Protein AF-0000000078473194 (afdb_homodimer)

Foldseek 3Di:
DADFFDFQDQDWWAAQAQVHTDGVLVVQLAFKEKEWEAFDQPDCCVQVAAVLLLLPDPLVVVRPAYEYEKLPHRNRQNVSCCVSCVPCPSNYTYIHNVVCPSQVVNPQWDAPCVPPNGIIGFTWMFMDHNRTTHDTFTDPDRPDDDCRHCVNVRD/DADFFDFQDQDWWAAQAQVHTDGVLVVQLAFKEKEWEAFDQPDCCVQVAAVLLLLPDPLVVVRPAYEYEKLPHRNRQNVSCCVSCVPCPSNYTYIHNVVCPSQVVNPQWDAPCVPPNGIIGFTWMFMDHNRTTHDTFTDPDRPDDDCRHCVNVRD

Radius of gyration: 20.3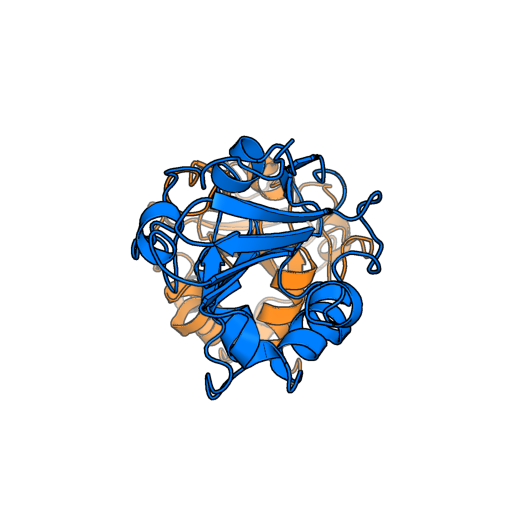6 Å; Cα contacts (8 Å, |Δi|>4): 755; chains: 2; bounding box: 31×61×47 Å

Structure (mmCIF, N/CA/C/O backbone):
data_AF-0000000078473194-model_v1
#
loop_
_entity.id
_entity.type
_entity.pdbx_description
1 polymer 'Putative tsa family protein'
#
loop_
_atom_site.group_PDB
_atom_site.id
_atom_site.type_symbol
_atom_site.label_atom_id
_atom_site.label_alt_id
_atom_site.label_comp_id
_atom_site.label_asym_id
_atom_site.label_entity_id
_atom_site.label_seq_id
_atom_site.pdbx_PDB_ins_code
_atom_site.Cartn_x
_atom_site.Cartn_y
_atom_site.Cartn_z
_atom_site.occupancy
_atom_site.B_iso_or_equiv
_atom_site.auth_seq_id
_atom_site.auth_comp_id
_atom_site.auth_asym_id
_atom_site.auth_atom_id
_atom_site.pdbx_PDB_model_num
ATOM 1 N N . MET A 1 1 ? 1.65 -11.438 -23.422 1 96.12 1 MET A N 1
ATOM 2 C CA . MET A 1 1 ? 1.027 -12 -22.234 1 96.12 1 MET A CA 1
ATOM 3 C C . MET A 1 1 ? 1.554 -13.406 -21.953 1 96.12 1 MET A C 1
ATOM 5 O O . MET A 1 1 ? 1.814 -14.164 -22.891 1 96.12 1 MET A O 1
ATOM 9 N N . VAL A 1 2 ? 1.815 -13.727 -20.75 1 98.5 2 VAL A N 1
ATOM 10 C CA . VAL A 1 2 ? 2.375 -15 -20.328 1 98.5 2 VAL A CA 1
ATOM 11 C C . VAL A 1 2 ? 1.583 -16.156 -20.953 1 98.5 2 VAL A C 1
ATOM 13 O O . VAL A 1 2 ? 0.358 -16.078 -21.062 1 98.5 2 VAL A O 1
ATOM 16 N N . GLN A 1 3 ? 2.301 -17.234 -21.266 1 98.44 3 GLN A N 1
ATOM 17 C CA . GLN A 1 3 ? 1.708 -18.438 -21.844 1 98.44 3 GLN A CA 1
ATOM 18 C C . GLN A 1 3 ? 2.338 -19.688 -21.266 1 98.44 3 GLN A C 1
ATOM 20 O O . GLN A 1 3 ? 3.441 -19.641 -20.719 1 98.44 3 GLN A O 1
ATOM 25 N N . VAL A 1 4 ? 1.571 -20.781 -21.438 1 98.69 4 VAL A N 1
ATOM 26 C CA . VAL A 1 4 ? 2.107 -22.078 -21.031 1 98.69 4 VAL A CA 1
ATOM 27 C C . VAL A 1 4 ? 3.432 -22.328 -21.75 1 98.69 4 VAL A C 1
ATOM 29 O O . VAL A 1 4 ? 3.561 -22.062 -22.938 1 98.69 4 VAL A O 1
ATOM 32 N N . GLY A 1 5 ? 4.383 -22.781 -21.031 1 98.69 5 GLY A N 1
ATOM 33 C CA . GLY A 1 5 ? 5.695 -23.062 -21.578 1 98.69 5 GLY A CA 1
ATOM 34 C C . GLY A 1 5 ? 6.699 -21.953 -21.344 1 98.69 5 GLY A C 1
ATOM 35 O O . GLY A 1 5 ? 7.91 -22.172 -21.453 1 98.69 5 GLY A O 1
ATOM 36 N N . ASP A 1 6 ? 6.242 -20.781 -21.078 1 98.62 6 ASP A N 1
ATOM 37 C CA . ASP A 1 6 ? 7.125 -19.641 -20.812 1 98.62 6 ASP A CA 1
ATOM 38 C C . ASP A 1 6 ? 7.977 -19.875 -19.562 1 98.62 6 ASP A C 1
ATOM 40 O O . ASP A 1 6 ? 7.539 -20.547 -18.625 1 98.62 6 ASP A O 1
ATOM 44 N N . ALA A 1 7 ? 9.156 -19.312 -19.547 1 98.19 7 ALA A N 1
ATOM 45 C CA . ALA A 1 7 ? 9.969 -19.266 -18.344 1 98.19 7 ALA A CA 1
ATOM 46 C C . ALA A 1 7 ? 9.461 -18.203 -17.375 1 98.19 7 ALA A C 1
ATOM 48 O O . ALA A 1 7 ? 8.75 -17.281 -17.781 1 98.19 7 ALA A O 1
ATOM 49 N N . ILE A 1 8 ? 9.766 -18.375 -16.141 1 98.25 8 ILE A N 1
ATOM 50 C CA . ILE A 1 8 ? 9.484 -17.344 -15.148 1 98.25 8 ILE A CA 1
ATOM 51 C C . ILE A 1 8 ? 10.469 -16.188 -15.32 1 98.25 8 ILE A C 1
ATOM 53 O O . ILE A 1 8 ? 11.68 -16.406 -15.406 1 98.25 8 ILE A O 1
ATOM 57 N N . PRO A 1 9 ? 9.984 -14.977 -15.406 1 97.88 9 PRO A N 1
ATOM 58 C CA . PRO A 1 9 ? 10.898 -13.844 -15.578 1 97.88 9 PRO A CA 1
ATOM 59 C C . PRO A 1 9 ? 11.938 -13.75 -14.461 1 97.88 9 PRO A C 1
ATOM 61 O O . PRO A 1 9 ? 11.617 -13.961 -13.289 1 97.88 9 PRO A O 1
ATOM 64 N N . SER A 1 10 ? 13.148 -13.508 -14.812 1 97.94 10 SER A N 1
ATOM 65 C CA . SER A 1 10 ? 14.219 -13.273 -13.844 1 97.94 10 SER A CA 1
ATOM 66 C C . SER A 1 10 ? 14.203 -11.836 -13.352 1 97.94 10 SER A C 1
ATOM 68 O O . SER A 1 10 ? 15.109 -11.062 -13.664 1 97.94 10 SER A O 1
ATOM 70 N N . ILE A 1 11 ? 13.258 -11.445 -12.633 1 98 11 ILE A N 1
ATOM 71 C CA . ILE A 1 11 ? 13.062 -10.109 -12.062 1 98 11 ILE A CA 1
ATOM 72 C C . ILE A 1 11 ? 12.969 -10.211 -10.547 1 98 11 ILE A C 1
ATOM 74 O O . ILE A 1 11 ? 12.312 -11.102 -10.016 1 98 11 ILE A O 1
ATOM 78 N N . VAL A 1 12 ? 13.617 -9.336 -9.906 1 97.31 12 VAL A N 1
ATOM 79 C CA . VAL A 1 12 ? 13.719 -9.359 -8.445 1 97.31 12 VAL A CA 1
ATOM 80 C C . VAL A 1 12 ? 12.438 -8.797 -7.832 1 97.31 12 VAL A C 1
ATOM 82 O O . VAL A 1 12 ? 11.961 -7.742 -8.242 1 97.31 12 VAL A O 1
ATOM 85 N N . LEU A 1 13 ? 11.852 -9.516 -6.875 1 98.69 13 LEU A N 1
ATOM 86 C CA . LEU A 1 13 ? 10.766 -9.078 -6.008 1 98.69 13 LEU A CA 1
ATOM 87 C C . LEU A 1 13 ? 11.25 -8.898 -4.574 1 98.69 13 LEU A C 1
ATOM 89 O O . LEU A 1 13 ? 12.391 -9.234 -4.254 1 98.69 13 LEU A O 1
ATOM 93 N N . SER A 1 14 ? 10.438 -8.32 -3.738 1 98.81 14 SER A N 1
ATOM 94 C CA . SER A 1 14 ? 10.828 -8.102 -2.35 1 98.81 14 SER A CA 1
ATOM 95 C C . SER A 1 14 ? 9.844 -8.758 -1.389 1 98.81 14 SER A C 1
ATOM 97 O O . SER A 1 14 ? 8.641 -8.789 -1.655 1 98.81 14 SER A O 1
ATOM 99 N N . GLU A 1 15 ? 10.344 -9.242 -0.257 1 98.81 15 GLU A N 1
ATOM 100 C CA . GLU A 1 15 ? 9.531 -9.867 0.777 1 98.81 15 GLU A CA 1
ATOM 101 C C . GLU A 1 15 ? 9.805 -9.258 2.148 1 98.81 15 GLU A C 1
ATOM 103 O O . GLU A 1 15 ? 10.961 -9.133 2.555 1 98.81 15 GLU A O 1
ATOM 108 N N . GLY A 1 16 ? 8.719 -8.891 2.857 1 98.38 16 GLY A N 1
ATOM 109 C CA . GLY A 1 16 ? 8.859 -8.328 4.191 1 98.38 16 GLY A CA 1
ATOM 110 C C . GLY A 1 16 ? 9.289 -6.871 4.188 1 98.38 16 GLY A C 1
ATOM 111 O O . GLY A 1 16 ? 8.578 -6.008 4.703 1 98.38 16 GLY A O 1
ATOM 112 N N . LYS A 1 17 ? 10.5 -6.645 3.609 1 97.5 17 LYS A N 1
ATOM 113 C CA . LYS A 1 17 ? 11.078 -5.312 3.447 1 97.5 17 LYS A CA 1
ATOM 114 C C . LYS A 1 17 ? 11.719 -5.156 2.072 1 97.5 17 LYS A C 1
ATOM 116 O O . LYS A 1 17 ? 12.039 -6.148 1.414 1 97.5 17 LYS A O 1
ATOM 121 N N . PRO A 1 18 ? 11.953 -3.912 1.661 1 96.88 18 PRO A N 1
ATOM 122 C CA . PRO A 1 18 ? 12.375 -3.654 0.282 1 96.88 18 PRO A CA 1
ATOM 123 C C . PRO A 1 18 ? 13.711 -4.301 -0.056 1 96.88 18 PRO A C 1
ATOM 125 O O . PRO A 1 18 ? 13.953 -4.66 -1.211 1 96.88 18 PRO A O 1
ATOM 128 N N . ASP A 1 19 ? 14.547 -4.453 0.912 1 96 19 ASP A N 1
ATOM 129 C CA . ASP A 1 19 ? 15.898 -4.898 0.589 1 96 19 ASP A CA 1
ATOM 130 C C . ASP A 1 19 ? 16.016 -6.422 0.68 1 96 19 ASP A C 1
ATOM 132 O O . ASP A 1 19 ? 17.062 -6.988 0.4 1 96 19 ASP A O 1
ATOM 136 N N . ASN A 1 20 ? 14.977 -7.141 1.061 1 98.31 20 ASN A N 1
ATOM 137 C CA . ASN A 1 20 ? 14.961 -8.602 1.03 1 98.31 20 ASN A CA 1
ATOM 138 C C . ASN A 1 20 ? 14.484 -9.125 -0.32 1 98.31 20 ASN A C 1
ATOM 140 O O . ASN A 1 20 ? 13.281 -9.289 -0.54 1 98.31 20 ASN A O 1
ATOM 144 N N . GLN A 1 21 ? 15.43 -9.484 -1.151 1 97.94 21 GLN A N 1
ATOM 145 C CA . GLN A 1 21 ? 15.172 -9.789 -2.555 1 97.94 21 GLN A CA 1
ATOM 146 C C . GLN A 1 21 ? 14.773 -11.25 -2.73 1 97.94 21 GLN A C 1
ATOM 148 O O . GLN A 1 21 ? 15.32 -12.141 -2.07 1 97.94 21 GLN A O 1
ATOM 153 N N . VAL A 1 22 ? 13.805 -11.531 -3.584 1 98.69 22 VAL A N 1
ATOM 154 C CA . VAL A 1 22 ? 13.352 -12.875 -3.93 1 98.69 22 VAL A CA 1
ATOM 155 C C . VAL A 1 22 ? 13.344 -13.039 -5.445 1 98.69 22 VAL A C 1
ATOM 157 O O . VAL A 1 22 ? 12.82 -12.195 -6.172 1 98.69 22 VAL A O 1
ATOM 160 N N . HIS A 1 23 ? 13.969 -14.078 -5.898 1 98.19 23 HIS A N 1
ATOM 161 C CA . HIS A 1 23 ? 13.953 -14.477 -7.301 1 98.19 23 HIS A CA 1
ATOM 162 C C . HIS A 1 23 ? 13.039 -15.68 -7.516 1 98.19 23 HIS A C 1
ATOM 164 O O . HIS A 1 23 ? 13.406 -16.812 -7.199 1 98.19 23 HIS A O 1
ATOM 170 N N . LEU A 1 24 ? 11.883 -15.445 -8.164 1 98.5 24 LEU A N 1
ATOM 171 C CA . LEU A 1 24 ? 10.914 -16.516 -8.328 1 98.5 24 LEU A CA 1
ATOM 172 C C . LEU A 1 24 ? 11.43 -17.578 -9.297 1 98.5 24 LEU A C 1
ATOM 174 O O . LEU A 1 24 ? 11.141 -18.766 -9.141 1 98.5 24 LEU A O 1
ATOM 178 N N . ASP A 1 25 ? 12.195 -17.078 -10.344 1 98.38 25 ASP A N 1
ATOM 179 C CA . ASP A 1 25 ? 12.742 -18.031 -11.305 1 98.38 25 ASP A CA 1
ATOM 180 C C . ASP A 1 25 ? 13.664 -19.047 -10.609 1 98.38 25 ASP A C 1
ATOM 182 O O . ASP A 1 25 ? 13.719 -20.219 -10.992 1 98.38 25 ASP A O 1
ATOM 186 N N . LYS A 1 26 ? 14.352 -18.609 -9.539 1 98.5 26 LYS A N 1
ATOM 187 C CA . LYS A 1 26 ? 15.195 -19.5 -8.758 1 98.5 26 LYS A CA 1
ATOM 188 C C . LYS A 1 26 ? 14.359 -20.328 -7.773 1 98.5 26 LYS A C 1
ATOM 190 O O . LYS A 1 26 ? 14.547 -21.531 -7.652 1 98.5 26 LYS A O 1
ATOM 195 N N . GLU A 1 27 ? 13.398 -19.688 -7.031 1 98.5 27 GLU A N 1
ATOM 196 C CA . GLU A 1 27 ? 12.539 -20.359 -6.062 1 98.5 27 GLU A CA 1
ATOM 197 C C . GLU A 1 27 ? 11.773 -21.516 -6.711 1 98.5 27 GLU A C 1
ATOM 199 O O . GLU A 1 27 ? 11.477 -22.516 -6.055 1 98.5 27 GLU A O 1
ATOM 204 N N . LEU A 1 28 ? 11.43 -21.359 -8.031 1 98.69 28 LEU A N 1
ATOM 205 C CA . LEU A 1 28 ? 10.516 -22.297 -8.68 1 98.69 28 LEU A CA 1
ATOM 206 C C . LEU A 1 28 ? 11.219 -23.062 -9.789 1 98.69 28 LEU A C 1
ATOM 208 O O . LEU A 1 28 ? 10.57 -23.625 -10.68 1 98.69 28 LEU A O 1
ATOM 212 N N . ALA A 1 29 ? 12.555 -23.031 -9.75 1 98.44 29 ALA A N 1
ATOM 213 C CA . ALA A 1 29 ? 13.352 -23.703 -10.773 1 98.44 29 ALA A CA 1
ATOM 214 C C . ALA A 1 29 ? 13.047 -25.188 -10.812 1 98.44 29 ALA A C 1
ATOM 216 O O . ALA A 1 29 ? 13.164 -25.828 -11.859 1 98.44 29 ALA A O 1
ATOM 217 N N . GLU A 1 30 ? 12.719 -25.75 -9.695 1 98.31 30 GLU A N 1
ATOM 218 C CA . GLU A 1 30 ? 12.359 -27.172 -9.57 1 98.31 30 GLU A CA 1
ATOM 219 C C . GLU A 1 30 ? 11.047 -27.344 -8.828 1 98.31 30 GLU A C 1
ATOM 221 O O . GLU A 1 30 ? 10.703 -26.531 -7.961 1 98.31 30 GLU A O 1
ATOM 226 N N . GLY A 1 31 ? 10.297 -28.422 -9.195 1 98.38 31 GLY A N 1
ATOM 227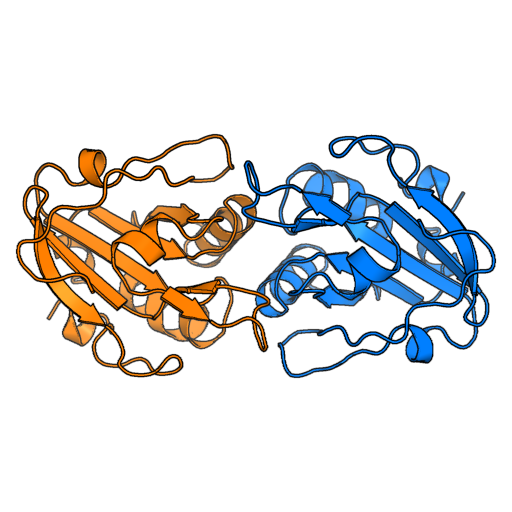 C CA . GLY A 1 31 ? 9.07 -28.734 -8.484 1 98.38 31 GLY A CA 1
ATOM 228 C C . GLY A 1 31 ? 7.875 -27.938 -8.977 1 98.38 31 GLY A C 1
ATOM 229 O O . GLY A 1 31 ? 7.918 -27.344 -10.062 1 98.38 31 GLY A O 1
ATOM 230 N N . LYS A 1 32 ? 6.766 -28.016 -8.242 1 98.62 32 LYS A N 1
ATOM 231 C CA . LYS A 1 32 ? 5.527 -27.312 -8.562 1 98.62 32 LYS A CA 1
ATOM 232 C C . LYS A 1 32 ? 5.473 -25.953 -7.855 1 98.62 32 LYS A C 1
ATOM 234 O O . LYS A 1 32 ? 6.035 -25.797 -6.77 1 98.62 32 LYS A O 1
ATOM 239 N N . GLY A 1 33 ? 4.816 -25.047 -8.547 1 98.75 33 GLY A N 1
ATOM 240 C CA . GLY A 1 33 ? 4.605 -23.734 -7.957 1 98.75 33 GLY A CA 1
ATOM 241 C C . GLY A 1 33 ? 3.328 -23.062 -8.438 1 98.75 33 GLY A C 1
ATOM 242 O O . GLY A 1 33 ? 2.752 -23.469 -9.445 1 98.75 33 GLY A O 1
ATOM 243 N N . LEU A 1 34 ? 2.908 -22.078 -7.711 1 98.94 34 LEU A N 1
ATOM 244 C CA . LEU A 1 34 ? 1.734 -21.266 -8.016 1 98.94 34 LEU A CA 1
ATOM 245 C C . LEU A 1 34 ? 1.993 -19.797 -7.703 1 98.94 34 LEU A C 1
ATOM 247 O O . LEU A 1 34 ? 2.4 -19.453 -6.59 1 98.94 34 LEU A O 1
ATOM 251 N N . VAL A 1 35 ? 1.858 -18.984 -8.68 1 98.94 35 VAL A N 1
ATOM 252 C CA . VAL A 1 35 ? 1.961 -17.531 -8.523 1 98.94 35 VAL A CA 1
ATOM 253 C C . VAL A 1 35 ? 0.583 -16.891 -8.695 1 98.94 35 VAL A C 1
ATOM 255 O O . VAL A 1 35 ? -0.045 -17.031 -9.75 1 98.94 35 VAL A O 1
ATOM 258 N N . ILE A 1 36 ? 0.154 -16.266 -7.727 1 98.94 36 ILE A N 1
ATOM 259 C CA . ILE A 1 36 ? -1.144 -15.594 -7.727 1 98.94 36 ILE A CA 1
ATOM 260 C C . ILE A 1 36 ? -0.948 -14.086 -7.766 1 98.94 36 ILE A C 1
ATOM 262 O O . ILE A 1 36 ? -0.379 -13.5 -6.84 1 98.94 36 ILE A O 1
ATOM 266 N N . GLY A 1 37 ? -1.388 -13.484 -8.82 1 98.81 37 GLY A N 1
ATOM 267 C CA . GLY A 1 37 ? -1.359 -12.039 -8.93 1 98.81 37 GLY A CA 1
ATOM 268 C C . GLY A 1 37 ? -2.666 -11.383 -8.523 1 98.81 37 GLY A C 1
ATOM 269 O O . GLY A 1 37 ? -3.744 -11.898 -8.82 1 98.81 37 GLY A O 1
ATOM 270 N N . VAL A 1 38 ? -2.59 -10.281 -7.887 1 98.88 38 VAL A N 1
ATOM 271 C CA . VAL A 1 38 ? -3.781 -9.562 -7.453 1 98.88 38 VAL A CA 1
ATOM 272 C C . VAL A 1 38 ? -3.625 -8.07 -7.762 1 98.88 38 VAL A C 1
ATOM 274 O O . VAL A 1 38 ? -2.508 -7.555 -7.793 1 98.88 38 VAL A O 1
ATOM 277 N N . PRO A 1 39 ? -4.734 -7.336 -7.953 1 98.56 39 PRO A N 1
ATOM 278 C CA . PRO A 1 39 ? -4.648 -5.914 -8.297 1 98.56 39 PRO A CA 1
ATOM 279 C C . PRO A 1 39 ? -4.172 -5.055 -7.125 1 98.56 39 PRO A C 1
ATOM 281 O O . PRO A 1 39 ? -3.434 -4.086 -7.328 1 98.56 39 PRO A O 1
ATOM 284 N N . ALA A 1 40 ? -4.648 -5.453 -5.918 1 98.56 40 ALA A N 1
ATOM 285 C CA . ALA A 1 40 ? -4.359 -4.555 -4.809 1 98.56 40 ALA A CA 1
ATOM 286 C C . ALA A 1 40 ? -4.426 -5.289 -3.473 1 98.56 40 ALA A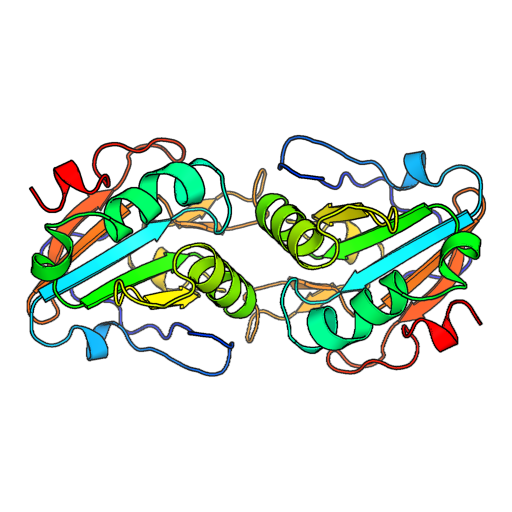 C 1
ATOM 288 O O . ALA A 1 40 ? -5.453 -5.879 -3.131 1 98.56 40 ALA A O 1
ATOM 289 N N . ALA A 1 41 ? -3.307 -5.223 -2.688 1 98.81 41 ALA A N 1
ATOM 290 C CA . ALA A 1 41 ? -3.352 -5.668 -1.298 1 98.81 41 ALA A CA 1
ATOM 291 C C . ALA A 1 41 ? -4.445 -4.938 -0.522 1 98.81 41 ALA A C 1
ATOM 293 O O . ALA A 1 41 ? -4.664 -3.74 -0.725 1 98.81 41 ALA A O 1
ATOM 294 N N . PHE A 1 42 ? -5.203 -5.711 0.398 1 98.81 42 PHE A N 1
ATOM 295 C CA . PHE A 1 42 ? -6.211 -5.215 1.328 1 98.81 42 PHE A CA 1
ATOM 296 C C . PHE A 1 42 ? -7.5 -4.859 0.593 1 98.81 42 PHE A C 1
ATOM 298 O O . PHE A 1 42 ? -8.5 -4.496 1.219 1 98.81 42 PHE A O 1
ATOM 305 N N . SER A 1 43 ? -7.539 -4.898 -0.807 1 98.19 43 SER A N 1
ATOM 306 C CA . SER A 1 43 ? -8.812 -4.691 -1.488 1 98.19 43 SER A CA 1
ATOM 307 C C . SER A 1 43 ? -9.82 -5.773 -1.118 1 98.19 43 SER A C 1
ATOM 309 O O . SER A 1 43 ? -9.438 -6.891 -0.765 1 98.19 43 SER A O 1
ATOM 311 N N . PRO A 1 44 ? -11.109 -5.477 -1.196 1 97.56 44 PRO A N 1
ATOM 312 C CA . PRO A 1 44 ? -12.141 -6.375 -0.668 1 97.56 44 PRO A CA 1
ATOM 313 C C . PRO A 1 44 ? -12.117 -7.75 -1.332 1 97.56 44 PRO A C 1
ATOM 315 O O . PRO A 1 44 ? -12.062 -8.773 -0.642 1 97.56 44 PRO A O 1
ATOM 318 N N . THR A 1 45 ? -12.141 -7.891 -2.686 1 97.56 45 THR A N 1
ATOM 319 C CA . THR A 1 45 ? -12.172 -9.18 -3.359 1 97.56 45 THR A CA 1
ATOM 320 C C . THR A 1 45 ? -10.914 -9.984 -3.055 1 97.56 45 THR A C 1
ATOM 322 O O . THR A 1 45 ? -10.984 -11.18 -2.779 1 97.56 45 THR A O 1
ATOM 325 N N . CYS A 1 46 ? -9.797 -9.383 -3.035 1 98.38 46 CYS A N 1
ATOM 326 C CA . CYS A 1 46 ? -8.531 -10.047 -2.762 1 98.38 46 CYS A CA 1
ATOM 327 C C . CYS A 1 46 ? -8.477 -10.555 -1.326 1 98.38 46 CYS A C 1
ATOM 329 O O . CYS A 1 46 ? -7.941 -11.633 -1.063 1 98.38 46 CYS A O 1
ATOM 331 N N . SER A 1 47 ? -9.055 -9.812 -0.39 1 98.69 47 SER A N 1
ATOM 332 C CA . SER A 1 47 ? -8.844 -10.047 1.035 1 98.69 47 SER A CA 1
ATOM 333 C C . SER A 1 47 ? -9.992 -10.836 1.644 1 98.69 47 SER A C 1
ATOM 335 O O . SER A 1 47 ? -9.82 -11.523 2.656 1 98.69 47 SER A O 1
ATOM 337 N N . ASP A 1 48 ? -11.188 -10.695 1.05 1 98.12 48 ASP A N 1
ATOM 338 C CA . ASP A 1 48 ? -12.352 -11.336 1.654 1 98.12 48 ASP A CA 1
ATOM 339 C C . ASP A 1 48 ? -12.602 -12.711 1.04 1 98.12 48 ASP A C 1
ATOM 341 O O . ASP A 1 48 ? -13.188 -13.586 1.681 1 98.12 48 ASP A O 1
ATOM 345 N N . THR A 1 49 ? -12.164 -12.906 -0.214 1 98.12 49 THR A N 1
ATOM 346 C CA . THR A 1 49 ? -12.555 -14.133 -0.903 1 98.12 49 THR A CA 1
ATOM 347 C C . THR A 1 49 ? -11.344 -14.789 -1.562 1 98.12 49 THR A C 1
ATOM 349 O O . THR A 1 49 ? -10.961 -15.906 -1.201 1 98.12 49 THR A O 1
ATOM 352 N N . HIS A 1 50 ? -10.617 -14.141 -2.482 1 98.75 50 HIS A N 1
ATOM 353 C CA . HIS A 1 50 ? -9.641 -14.75 -3.381 1 98.75 50 HIS A CA 1
ATOM 354 C C . HIS A 1 50 ? -8.523 -15.438 -2.602 1 98.75 50 HIS A C 1
ATOM 356 O O . HIS A 1 50 ? -8.438 -16.672 -2.59 1 98.75 50 HIS A O 1
ATOM 362 N N . ILE A 1 51 ? -7.773 -14.672 -1.77 1 98.88 51 ILE A N 1
ATOM 363 C CA . ILE A 1 51 ? -6.605 -15.227 -1.097 1 98.88 51 ILE A CA 1
ATOM 364 C C . ILE A 1 51 ? -7.047 -16.094 0.079 1 98.88 51 ILE A C 1
ATOM 366 O O . ILE A 1 51 ? -6.527 -17.188 0.275 1 98.88 51 ILE A O 1
ATOM 370 N N . PRO A 1 52 ? -8.07 -15.664 0.84 1 98.75 52 PRO A N 1
ATOM 371 C CA . PRO A 1 52 ? -8.531 -16.531 1.922 1 98.75 52 PRO A CA 1
ATOM 372 C C . PRO A 1 52 ? -8.992 -17.906 1.42 1 98.75 52 PRO A C 1
ATOM 374 O O . PRO A 1 52 ? -8.766 -18.922 2.086 1 98.75 52 PRO A O 1
ATOM 377 N N . ASP A 1 53 ? -9.672 -17.953 0.267 1 98.56 53 ASP A N 1
ATOM 378 C CA . ASP A 1 53 ? -10.078 -19.25 -0.281 1 98.56 53 ASP A CA 1
ATOM 379 C C . ASP A 1 53 ? -8.859 -20.125 -0.573 1 98.56 53 ASP A C 1
ATOM 381 O O . ASP A 1 53 ? -8.914 -21.344 -0.38 1 98.56 53 ASP A O 1
ATOM 385 N N . TYR A 1 54 ? -7.766 -19.531 -1.071 1 98.75 54 TYR A N 1
ATOM 386 C CA . TYR A 1 54 ? -6.535 -20.297 -1.255 1 98.75 54 TYR A CA 1
ATOM 387 C C . TYR A 1 54 ? -5.977 -20.75 0.084 1 98.75 54 TYR A C 1
ATOM 389 O O . TYR A 1 54 ? -5.605 -21.922 0.24 1 98.75 54 TYR A O 1
ATOM 397 N N . LEU A 1 55 ? -5.902 -19.891 1.052 1 98.31 55 LEU A N 1
ATOM 398 C CA . LEU A 1 55 ? -5.332 -20.188 2.363 1 98.31 55 LEU A CA 1
ATOM 399 C C . LEU A 1 55 ? -6.039 -21.359 3.018 1 98.31 55 LEU A C 1
ATOM 401 O O . LEU A 1 55 ? -5.406 -22.172 3.695 1 98.31 55 LEU A O 1
ATOM 405 N N . LYS A 1 56 ? -7.293 -21.484 2.75 1 96.69 56 LYS A N 1
ATOM 406 C CA . LYS A 1 56 ? -8.102 -22.484 3.453 1 96.69 56 LYS A CA 1
ATOM 407 C C . LYS A 1 56 ? -8.273 -23.75 2.619 1 96.69 56 LYS A C 1
ATOM 409 O O . LYS A 1 56 ? -8.844 -24.734 3.086 1 96.69 56 LYS A O 1
ATOM 414 N N . SER A 1 57 ? -7.805 -23.734 1.498 1 97.81 57 SER A N 1
ATOM 415 C CA . SER A 1 57 ? -8.055 -24.828 0.582 1 97.81 57 SER A CA 1
ATOM 416 C C . SER A 1 57 ? -7.293 -26.094 1.006 1 97.81 57 SER A C 1
ATOM 418 O O . SER A 1 57 ? -6.07 -26.047 1.178 1 97.81 57 SER A O 1
ATOM 420 N N . PRO A 1 58 ? -7.945 -27.219 1.085 1 97.12 58 PRO A N 1
ATOM 421 C CA . PRO A 1 58 ? -7.238 -28.484 1.364 1 97.12 58 PRO A CA 1
ATOM 422 C C . PRO A 1 58 ? -6.316 -28.906 0.224 1 97.12 58 PRO A C 1
ATOM 424 O O . PRO A 1 58 ? -5.469 -29.781 0.406 1 97.12 58 PRO A O 1
ATOM 427 N N . SER A 1 59 ? -6.484 -28.312 -0.926 1 97.56 59 SER A N 1
ATOM 428 C CA . SER A 1 59 ? -5.695 -28.672 -2.098 1 97.56 59 SER A CA 1
ATOM 429 C C . SER A 1 59 ? -4.426 -27.844 -2.189 1 97.56 59 SER A C 1
ATOM 431 O O . SER A 1 59 ? -3.564 -28.094 -3.035 1 97.56 59 SER A O 1
ATOM 433 N N . LEU A 1 60 ? -4.262 -26.844 -1.375 1 98.12 60 LEU A N 1
ATOM 434 C CA . LEU A 1 60 ? -3.15 -25.906 -1.47 1 98.12 60 LEU A CA 1
ATOM 435 C C . LEU A 1 60 ? -1.813 -26.641 -1.47 1 98.12 60 LEU A C 1
ATOM 437 O O . LEU A 1 60 ? -0.923 -26.312 -2.258 1 98.12 60 LEU A O 1
ATOM 441 N N . PRO A 1 61 ? -1.685 -27.719 -0.616 1 96.69 61 PRO A N 1
ATOM 442 C CA . PRO A 1 61 ? -0.386 -28.391 -0.595 1 96.69 61 PRO A CA 1
ATOM 443 C C . PRO A 1 61 ? -0.008 -28.984 -1.95 1 96.69 61 PRO A C 1
ATOM 445 O O . PRO A 1 61 ? 1.178 -29.094 -2.27 1 96.69 61 PRO A O 1
ATOM 448 N N . SER A 1 62 ? -0.949 -29.281 -2.734 1 97.06 62 SER A N 1
ATOM 449 C CA . SER A 1 62 ? -0.674 -29.891 -4.031 1 97.06 62 SER A CA 1
ATOM 450 C C . SER A 1 62 ? -0.069 -28.875 -5 1 97.06 62 SER A C 1
ATOM 452 O O . SER A 1 62 ? 0.469 -29.25 -6.043 1 97.06 62 SER A O 1
ATOM 454 N N . ALA A 1 63 ? -0.073 -27.594 -4.711 1 98.25 63 ALA A N 1
ATOM 455 C CA . ALA A 1 63 ? 0.398 -26.531 -5.586 1 98.25 63 ALA A CA 1
ATOM 456 C C . ALA A 1 63 ? 1.911 -26.359 -5.484 1 98.25 63 ALA A C 1
ATOM 458 O O . ALA A 1 63 ? 2.529 -25.703 -6.328 1 98.25 63 ALA A O 1
ATOM 459 N N . GLY A 1 64 ? 2.498 -26.984 -4.43 1 98.44 64 GLY A N 1
ATOM 460 C CA . GLY A 1 64 ? 3.9 -26.688 -4.172 1 98.44 64 GLY A CA 1
ATOM 461 C C . GLY A 1 64 ? 4.121 -25.359 -3.498 1 98.44 64 GLY A C 1
ATOM 462 O O . GLY A 1 64 ? 3.42 -25 -2.545 1 98.44 64 GLY A O 1
ATOM 463 N N . LYS A 1 65 ? 5.133 -24.641 -3.934 1 98.75 65 LYS A N 1
ATOM 464 C CA . LYS A 1 65 ? 5.383 -23.312 -3.373 1 98.75 65 LYS A CA 1
ATOM 465 C C . LYS A 1 65 ? 4.395 -22.281 -3.922 1 98.75 65 LYS A C 1
ATOM 467 O O . LYS A 1 65 ? 4.188 -22.203 -5.133 1 98.75 65 LYS A O 1
ATOM 472 N N . VAL A 1 66 ? 3.83 -21.547 -3.09 1 98.88 66 VAL A N 1
ATOM 473 C CA . VAL A 1 66 ? 2.789 -20.609 -3.506 1 98.88 66 VAL A CA 1
ATOM 474 C C . VAL A 1 66 ? 3.201 -19.188 -3.139 1 98.88 66 VAL A C 1
ATOM 476 O O . VAL A 1 66 ? 3.633 -18.922 -2.012 1 98.88 66 VAL A O 1
ATOM 479 N N . PHE A 1 67 ? 3.023 -18.266 -4.082 1 98.94 67 PHE A N 1
ATOM 480 C CA . PHE A 1 67 ? 3.379 -16.859 -3.922 1 98.94 67 PHE A CA 1
ATOM 481 C C . PHE A 1 67 ? 2.229 -15.961 -4.348 1 98.94 67 PHE A C 1
ATOM 483 O O . PHE A 1 67 ? 1.614 -16.188 -5.395 1 98.94 67 PHE A O 1
ATOM 490 N N . VAL A 1 68 ? 1.922 -15.016 -3.57 1 98.94 68 VAL A N 1
ATOM 491 C CA . VAL A 1 68 ? 1.027 -13.922 -3.934 1 98.94 68 VAL A CA 1
ATOM 492 C C . VAL A 1 68 ? 1.845 -12.688 -4.301 1 98.94 68 VAL A C 1
ATOM 494 O O . VAL A 1 68 ? 2.76 -12.297 -3.568 1 98.94 68 VAL A O 1
ATOM 497 N N . VAL A 1 69 ? 1.565 -12.094 -5.426 1 98.94 69 VAL A N 1
ATOM 498 C CA . VAL A 1 69 ? 2.33 -10.961 -5.934 1 98.94 69 VAL A CA 1
ATOM 499 C C . VAL A 1 69 ? 1.391 -9.781 -6.207 1 98.94 69 VAL A C 1
ATOM 501 O O . VAL A 1 69 ? 0.323 -9.961 -6.797 1 98.94 69 VAL A O 1
ATOM 504 N N . SER A 1 70 ? 1.713 -8.641 -5.781 1 98.94 70 SER A N 1
ATOM 505 C CA . SER A 1 70 ? 1.032 -7.391 -6.086 1 98.94 70 SER A CA 1
ATOM 506 C C . SER A 1 70 ? 2.031 -6.266 -6.336 1 98.94 70 SER A C 1
ATOM 508 O O . SER A 1 70 ? 3.184 -6.344 -5.902 1 98.94 70 SER A O 1
ATOM 510 N N . VAL A 1 71 ? 1.61 -5.23 -7 1 98.75 71 VAL A N 1
ATOM 511 C CA . VAL A 1 71 ? 2.455 -4.074 -7.285 1 98.75 71 VAL A CA 1
ATOM 512 C C . VAL A 1 71 ? 2.553 -3.188 -6.047 1 98.75 71 VAL A C 1
ATOM 514 O O . VAL A 1 71 ? 3.258 -2.176 -6.055 1 98.75 71 VAL A O 1
ATOM 517 N N . ASN A 1 72 ? 2.006 -3.455 -4.953 1 98.81 72 ASN A N 1
ATOM 518 C CA . ASN A 1 72 ? 2.205 -2.777 -3.678 1 98.81 72 ASN A CA 1
ATOM 519 C C . ASN A 1 72 ? 3.633 -2.953 -3.168 1 98.81 72 ASN A C 1
ATOM 521 O O . ASN A 1 72 ? 4.344 -3.861 -3.6 1 98.81 72 ASN A O 1
ATOM 525 N N . ASP A 1 73 ? 4.09 -2.111 -2.291 1 98.69 73 ASP A N 1
ATOM 526 C CA . ASP A 1 73 ? 5.449 -2.189 -1.767 1 98.69 73 ASP A CA 1
ATOM 527 C C . ASP A 1 73 ? 5.57 -3.287 -0.711 1 98.69 73 ASP A C 1
ATOM 529 O O . ASP A 1 73 ? 4.566 -3.875 -0.303 1 98.69 73 ASP A O 1
ATOM 533 N N . ALA A 1 74 ? 6.809 -3.523 -0.296 1 98.81 74 ALA A N 1
ATOM 534 C CA . ALA A 1 74 ? 7.121 -4.703 0.507 1 98.81 74 ALA A CA 1
ATOM 535 C C . ALA A 1 74 ? 6.52 -4.59 1.905 1 98.81 74 ALA A C 1
ATOM 537 O O . ALA A 1 74 ? 6.121 -5.594 2.5 1 98.81 74 ALA A O 1
ATOM 538 N N . PHE A 1 75 ? 6.422 -3.346 2.508 1 98.81 75 PHE A N 1
ATOM 539 C CA . PHE A 1 75 ? 5.844 -3.166 3.832 1 98.81 75 PHE A CA 1
ATOM 540 C C . PHE A 1 75 ? 4.355 -3.502 3.824 1 98.81 75 PHE A C 1
ATOM 542 O O . PHE A 1 75 ? 3.861 -4.18 4.727 1 98.81 75 PHE A O 1
ATOM 549 N N . VAL A 1 76 ? 3.703 -3.043 2.764 1 98.94 76 VAL A N 1
ATOM 550 C CA . VAL A 1 76 ? 2.273 -3.293 2.611 1 98.94 76 VAL A CA 1
ATOM 551 C C . VAL A 1 76 ? 2.025 -4.789 2.43 1 98.94 76 VAL A C 1
ATOM 553 O O . VAL A 1 76 ? 1.167 -5.367 3.1 1 98.94 76 VAL A O 1
ATOM 556 N N . MET A 1 77 ? 2.746 -5.426 1.551 1 98.94 77 MET A N 1
ATOM 557 C CA . MET A 1 77 ? 2.557 -6.855 1.312 1 98.94 77 MET A CA 1
ATOM 558 C C . MET A 1 77 ? 2.814 -7.656 2.584 1 98.94 77 MET A C 1
ATOM 560 O O . MET A 1 77 ? 2.111 -8.625 2.863 1 98.94 77 MET A O 1
ATOM 564 N N . ASN A 1 78 ? 3.875 -7.27 3.283 1 98.81 78 ASN A N 1
ATOM 565 C CA . ASN A 1 78 ? 4.172 -7.93 4.551 1 98.81 78 ASN A CA 1
ATOM 566 C C . ASN A 1 78 ? 3.01 -7.801 5.531 1 98.81 78 ASN A C 1
ATOM 568 O O . ASN A 1 78 ? 2.582 -8.797 6.125 1 98.81 78 ASN A O 1
ATOM 572 N N . ALA A 1 79 ? 2.516 -6.609 5.699 1 98.88 79 ALA A N 1
ATOM 573 C CA . ALA A 1 79 ? 1.4 -6.352 6.605 1 98.88 79 ALA A CA 1
ATOM 574 C C . ALA A 1 79 ? 0.155 -7.125 6.176 1 98.88 79 ALA A C 1
ATOM 576 O O . ALA A 1 79 ? -0.561 -7.676 7.016 1 98.88 79 ALA A O 1
ATOM 577 N N . TRP A 1 80 ? -0.132 -7.152 4.871 1 98.94 80 TRP A N 1
ATOM 578 C CA . TRP A 1 80 ? -1.306 -7.844 4.352 1 98.9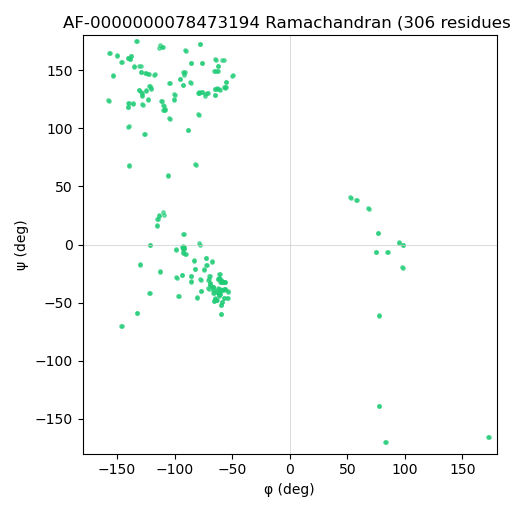4 80 TRP A CA 1
ATOM 579 C C . TRP A 1 80 ? -1.207 -9.344 4.598 1 98.94 80 TRP A C 1
ATOM 581 O O . TRP A 1 80 ? -2.156 -9.969 5.082 1 98.94 80 TRP A O 1
ATOM 591 N N . GLY A 1 81 ? -0.052 -9.945 4.27 1 98.88 81 GLY A N 1
ATOM 592 C CA . GLY A 1 81 ? 0.169 -11.352 4.562 1 98.88 81 GLY A CA 1
ATOM 593 C C . GLY A 1 81 ? -0.054 -11.703 6.02 1 98.88 81 GLY A C 1
ATOM 594 O O . GLY A 1 81 ? -0.715 -12.695 6.332 1 98.88 81 GLY A O 1
ATOM 595 N N . LYS A 1 82 ? 0.511 -10.852 6.898 1 98.5 82 LYS A N 1
ATOM 596 C CA . LYS A 1 82 ? 0.35 -11.078 8.336 1 98.5 82 LYS A CA 1
ATOM 597 C C . LYS A 1 82 ? -1.118 -10.992 8.742 1 98.5 82 LYS A C 1
ATOM 599 O O . LYS A 1 82 ? -1.568 -11.734 9.617 1 98.5 82 LYS A O 1
ATOM 604 N N . SER A 1 83 ? -1.828 -10.094 8.141 1 98.5 83 SER A N 1
ATOM 605 C CA . SER A 1 83 ? -3.236 -9.93 8.484 1 98.5 83 SER A CA 1
ATOM 606 C C . SER A 1 83 ? -4.055 -11.148 8.07 1 98.5 83 SER A C 1
ATOM 608 O O . SER A 1 83 ? -5.02 -11.516 8.742 1 98.5 83 SER A O 1
ATOM 610 N N . LEU A 1 84 ? -3.785 -11.789 6.98 1 98.62 84 LEU A N 1
ATOM 611 C CA . LEU A 1 84 ? -4.555 -12.891 6.418 1 98.62 84 LEU A CA 1
ATOM 612 C C . LEU A 1 84 ? -4.117 -14.227 7.023 1 98.62 84 LEU A C 1
ATOM 614 O O . LEU A 1 84 ? -4.914 -15.156 7.121 1 98.62 84 LEU A O 1
ATOM 618 N N . ASP A 1 85 ? -2.895 -14.273 7.344 1 98.12 85 ASP A N 1
ATOM 619 C CA . ASP A 1 85 ? -2.285 -15.508 7.836 1 98.12 85 ASP A CA 1
ATOM 620 C C . ASP A 1 85 ? -1.321 -15.227 8.984 1 98.12 85 ASP A C 1
ATOM 622 O O . ASP A 1 85 ? -0.114 -15.438 8.859 1 98.12 85 ASP A O 1
ATOM 626 N N . PRO A 1 86 ? -1.811 -14.805 10.109 1 96.88 86 PRO A N 1
ATOM 627 C CA . PRO A 1 86 ? -0.98 -14.32 11.219 1 96.88 86 PRO A CA 1
ATOM 628 C C . PRO A 1 86 ? -0.027 -15.391 11.75 1 96.88 86 PRO A C 1
ATOM 630 O O . PRO A 1 86 ? 1.076 -15.07 12.203 1 96.88 86 PRO A O 1
ATOM 633 N N . GLU A 1 87 ? -0.405 -16.609 11.641 1 96.38 87 GLU A N 1
ATOM 634 C CA . GLU A 1 87 ? 0.44 -17.703 12.148 1 96.38 87 GLU A CA 1
ATOM 635 C C . GLU A 1 87 ? 1.352 -18.234 11.047 1 96.38 87 GLU A C 1
ATOM 637 O O . GLU A 1 87 ? 2.166 -19.125 11.297 1 96.38 87 GLU A O 1
ATOM 642 N N . LYS A 1 88 ? 1.141 -17.766 9.859 1 94.75 88 LYS A N 1
ATOM 643 C CA . LYS A 1 88 ? 1.905 -18.234 8.703 1 94.75 88 LYS A CA 1
ATOM 644 C C . LYS A 1 88 ? 1.763 -19.734 8.516 1 94.75 88 LYS A C 1
ATOM 646 O O . LYS A 1 88 ? 2.729 -20.422 8.156 1 94.75 88 LYS A O 1
ATOM 651 N N . SER A 1 89 ? 0.679 -20.266 8.719 1 95.44 89 SER A N 1
ATOM 652 C CA . SER A 1 89 ? 0.463 -21.703 8.711 1 95.44 89 SER A CA 1
ATOM 653 C C . SER A 1 89 ? 0.271 -22.234 7.285 1 95.44 89 SER A C 1
ATOM 655 O O . SER A 1 89 ? 0.5 -23.406 7.012 1 95.44 89 SER A O 1
ATOM 657 N N . SER A 1 90 ? -0.102 -21.406 6.352 1 96.19 90 SER A N 1
ATOM 658 C CA . SER A 1 90 ? -0.396 -21.828 4.988 1 96.19 90 SER A CA 1
ATOM 659 C C . SER A 1 90 ? 0.884 -22.078 4.199 1 96.19 90 SER A C 1
ATOM 661 O O . SER A 1 90 ? 0.886 -22.844 3.23 1 96.19 90 SER A O 1
ATOM 663 N N . GLY A 1 91 ? 1.927 -21.297 4.605 1 97.25 91 GLY A N 1
ATOM 664 C CA . GLY A 1 91 ? 3.168 -21.344 3.848 1 97.25 91 GLY A CA 1
ATOM 665 C C . GLY A 1 91 ? 3.172 -20.422 2.648 1 97.25 91 GLY A C 1
ATOM 666 O O . GLY A 1 91 ? 4.184 -20.297 1.955 1 97.25 91 GLY A O 1
ATOM 667 N N . ILE A 1 92 ? 2.027 -19.781 2.336 1 98.75 92 ILE A N 1
ATOM 668 C CA . ILE A 1 92 ? 1.966 -18.844 1.223 1 98.75 92 ILE A CA 1
ATOM 669 C C . ILE A 1 92 ? 2.855 -17.641 1.516 1 98.75 92 ILE A C 1
ATOM 671 O O . ILE A 1 92 ? 2.848 -17.109 2.629 1 98.75 92 ILE A O 1
ATOM 675 N N . ARG A 1 93 ? 3.652 -17.219 0.569 1 98.81 93 ARG A N 1
ATOM 676 C CA . ARG A 1 93 ? 4.539 -16.062 0.679 1 98.81 93 ARG A CA 1
ATOM 677 C C . ARG A 1 93 ? 3.988 -14.867 -0.093 1 98.81 93 ARG A C 1
ATOM 679 O O . ARG A 1 93 ? 3.459 -15.031 -1.196 1 98.81 93 ARG A O 1
ATOM 686 N N . PHE A 1 94 ? 4.094 -13.711 0.463 1 98.94 94 PHE A N 1
ATOM 687 C CA . PHE A 1 94 ? 3.559 -12.477 -0.101 1 98.94 94 PHE A CA 1
ATOM 688 C C . PHE A 1 94 ? 4.684 -11.578 -0.594 1 98.94 94 PHE A C 1
ATOM 690 O O . PHE A 1 94 ? 5.484 -11.078 0.203 1 98.94 94 PHE A O 1
ATOM 697 N N . LEU A 1 95 ? 4.738 -11.32 -1.896 1 98.94 95 LEU A N 1
ATOM 698 C CA . LEU A 1 95 ? 5.863 -10.633 -2.518 1 98.94 95 LEU A CA 1
ATOM 699 C C . LEU A 1 95 ? 5.422 -9.312 -3.137 1 98.94 95 LEU A C 1
ATOM 701 O O . LEU A 1 95 ? 4.324 -9.211 -3.686 1 98.94 95 LEU A O 1
ATOM 705 N N . ALA A 1 96 ? 6.344 -8.422 -3.062 1 98.94 96 ALA A N 1
ATOM 706 C CA . ALA A 1 96 ? 6.109 -7.086 -3.609 1 98.94 96 ALA A CA 1
ATOM 707 C C . ALA A 1 96 ? 6.762 -6.93 -4.98 1 98.94 96 ALA A C 1
ATOM 709 O O . ALA A 1 96 ? 7.961 -7.172 -5.133 1 98.94 96 ALA A O 1
ATOM 710 N N . ASP A 1 97 ? 6 -6.57 -5.91 1 98.81 97 ASP A N 1
ATOM 711 C CA . ASP A 1 97 ? 6.445 -6.109 -7.223 1 98.81 97 ASP A CA 1
ATOM 712 C C . ASP A 1 97 ? 6.273 -4.598 -7.359 1 98.81 97 ASP A C 1
ATOM 714 O O . ASP A 1 97 ? 5.633 -4.121 -8.297 1 98.81 97 ASP A O 1
ATOM 718 N N . ALA A 1 98 ? 6.918 -3.865 -6.488 1 98.31 98 ALA A N 1
ATOM 719 C CA . ALA A 1 98 ? 6.602 -2.459 -6.254 1 98.31 98 ALA A CA 1
ATOM 720 C C . ALA A 1 98 ? 6.688 -1.652 -7.547 1 98.31 98 ALA A C 1
ATOM 722 O O . ALA A 1 98 ? 5.875 -0.756 -7.781 1 98.31 98 ALA A O 1
ATOM 723 N N . GLY A 1 99 ? 7.598 -1.905 -8.391 1 97.5 99 GLY A N 1
ATOM 724 C CA . GLY A 1 99 ? 7.773 -1.167 -9.633 1 97.5 99 GLY A CA 1
ATOM 725 C C . GLY A 1 99 ? 7.035 -1.783 -10.805 1 97.5 99 GLY A C 1
ATOM 726 O O . GLY A 1 99 ? 7.184 -1.332 -11.945 1 97.5 99 GLY A O 1
ATOM 727 N N . ALA A 1 100 ? 6.375 -2.938 -10.625 1 98.69 100 ALA A N 1
ATOM 728 C CA . ALA A 1 100 ? 5.512 -3.617 -11.586 1 98.69 100 ALA A CA 1
ATOM 729 C C . ALA A 1 100 ? 6.336 -4.328 -12.656 1 98.69 100 ALA A C 1
ATOM 731 O O . ALA A 1 100 ? 5.801 -4.738 -13.688 1 98.69 100 ALA A O 1
ATOM 732 N N . ALA A 1 101 ? 7.645 -4.41 -12.469 1 98.62 101 ALA A N 1
ATOM 733 C CA . ALA A 1 101 ? 8.508 -4.969 -13.508 1 98.62 101 ALA A CA 1
ATOM 734 C C . ALA A 1 101 ? 8.148 -6.422 -13.797 1 98.62 101 ALA A C 1
ATOM 736 O O . ALA A 1 101 ? 8.094 -6.84 -14.953 1 98.62 101 ALA A O 1
ATOM 737 N N . PHE A 1 102 ? 7.918 -7.242 -12.781 1 98.81 102 PHE A N 1
ATOM 738 C CA . PHE A 1 102 ? 7.539 -8.641 -12.945 1 98.81 102 PHE A CA 1
ATOM 739 C C . PHE A 1 102 ? 6.199 -8.758 -13.656 1 98.81 102 PHE A C 1
ATOM 741 O O . PHE A 1 102 ? 6.062 -9.523 -14.617 1 98.81 102 PHE A O 1
ATOM 748 N N . THR A 1 103 ? 5.246 -7.996 -13.203 1 98.75 103 THR A N 1
ATOM 749 C CA . THR A 1 103 ? 3.902 -7.941 -13.766 1 98.75 103 THR A CA 1
ATOM 750 C C . THR A 1 103 ? 3.949 -7.57 -15.242 1 98.75 103 THR A C 1
ATOM 752 O O . THR A 1 103 ? 3.293 -8.211 -16.062 1 98.75 103 THR A O 1
ATOM 755 N N . LYS A 1 104 ? 4.723 -6.578 -15.57 1 98.81 104 LYS A N 1
ATOM 756 C CA . LYS A 1 104 ? 4.859 -6.133 -16.953 1 98.81 104 LYS A CA 1
ATOM 757 C C . LYS A 1 104 ? 5.535 -7.203 -17.812 1 98.81 104 LYS A C 1
ATOM 759 O O . LYS A 1 104 ? 5.156 -7.41 -18.969 1 98.81 104 LYS A O 1
ATOM 764 N N . ALA A 1 105 ? 6.527 -7.879 -17.281 1 98.75 105 ALA A N 1
ATOM 765 C CA . ALA A 1 105 ? 7.25 -8.914 -18.016 1 98.75 105 ALA A CA 1
ATOM 766 C C . ALA A 1 105 ? 6.309 -10.039 -18.453 1 98.75 105 ALA A C 1
ATOM 768 O O . ALA A 1 105 ? 6.508 -10.656 -19.5 1 98.75 105 ALA A O 1
ATOM 769 N N . TRP A 1 106 ? 5.242 -10.305 -17.672 1 98.56 106 TRP A N 1
ATOM 770 C CA . TRP A 1 106 ? 4.273 -11.352 -17.984 1 98.56 106 TRP A CA 1
ATOM 771 C C . TRP A 1 106 ? 3.105 -10.797 -18.781 1 98.56 106 TRP A C 1
ATOM 773 O O . TRP A 1 106 ? 2.219 -11.547 -19.203 1 98.56 106 TRP A O 1
ATOM 783 N N . GLY A 1 107 ? 3.146 -9.523 -18.984 1 98.38 107 GLY A N 1
ATOM 784 C CA . GLY A 1 107 ? 2.107 -8.883 -19.781 1 98.38 107 GLY A CA 1
ATOM 785 C C 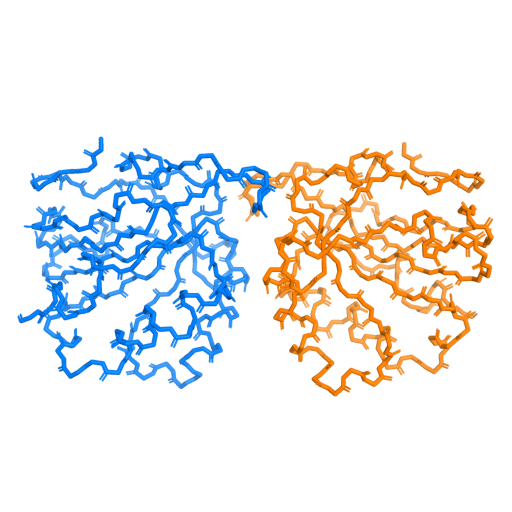. GLY A 1 107 ? 0.751 -8.891 -19.109 1 98.38 107 GLY A C 1
ATOM 786 O O . GLY A 1 107 ? -0.281 -9 -19.766 1 98.38 107 GLY A O 1
ATOM 787 N N . VAL A 1 108 ? 0.735 -8.836 -17.812 1 98.31 108 VAL A N 1
ATOM 788 C CA . VAL A 1 108 ? -0.526 -8.906 -17.078 1 98.31 108 VAL A CA 1
ATOM 789 C C . VAL A 1 108 ? -0.768 -7.594 -16.344 1 98.31 108 VAL A C 1
ATOM 791 O O . VAL A 1 108 ? -1.458 -7.566 -15.32 1 98.31 108 VAL A O 1
ATOM 794 N N . ASP A 1 109 ? -0.142 -6.52 -16.781 1 98.31 109 ASP A N 1
ATOM 795 C CA . ASP A 1 109 ? -0.331 -5.199 -16.188 1 98.31 109 ASP A CA 1
ATOM 796 C C . ASP A 1 109 ? -1.538 -4.492 -16.797 1 98.31 109 ASP A C 1
ATOM 798 O O . ASP A 1 109 ? -1.943 -4.801 -17.922 1 98.31 109 ASP A O 1
ATOM 802 N N . PHE A 1 110 ? -2.117 -3.609 -16.172 1 98.06 110 PHE A N 1
ATOM 803 C CA . PHE A 1 110 ? -3.109 -2.676 -16.688 1 98.06 110 PHE A CA 1
ATOM 804 C C . PHE A 1 110 ? -2.992 -1.322 -15.992 1 98.06 110 PHE A C 1
ATOM 806 O O . PHE A 1 110 ? -2.404 -1.219 -14.914 1 98.06 110 PHE A O 1
ATOM 813 N N . ASP A 1 111 ? -3.465 -0.342 -16.656 1 97.75 111 ASP A N 1
ATOM 814 C CA . ASP A 1 111 ? -3.443 1.003 -16.078 1 97.75 111 ASP A CA 1
ATOM 815 C C . ASP A 1 111 ? -4.578 1.192 -15.078 1 97.75 111 ASP A C 1
ATOM 817 O O . ASP A 1 111 ? -5.754 1.19 -15.453 1 97.75 111 ASP A O 1
ATOM 821 N N . ALA A 1 112 ? -4.211 1.323 -13.82 1 97.38 112 ALA A N 1
ATOM 822 C CA . ALA A 1 112 ? -5.188 1.549 -12.758 1 97.38 112 ALA A CA 1
ATOM 823 C C . ALA A 1 112 ? -5.023 2.938 -12.148 1 97.38 112 ALA A C 1
ATOM 825 O O . ALA A 1 112 ? -5.336 3.146 -10.969 1 97.38 112 ALA A O 1
ATOM 826 N N . SER A 1 113 ? -4.496 3.875 -12.828 1 96.69 113 SER A N 1
ATOM 827 C CA . SER A 1 113 ? -4.164 5.199 -12.312 1 96.69 113 SER A CA 1
ATOM 828 C C . SER A 1 113 ? -5.391 5.883 -11.719 1 96.69 113 SER A C 1
ATOM 830 O O . SER A 1 113 ? -5.305 6.523 -10.672 1 96.69 113 SER A O 1
ATOM 832 N N . SER A 1 114 ? -6.562 5.738 -12.312 1 93.44 114 SER A N 1
ATOM 833 C CA . SER A 1 114 ? -7.762 6.457 -11.898 1 93.44 114 SER A CA 1
ATOM 834 C C . SER A 1 114 ? -8.305 5.918 -10.578 1 93.44 114 SER A C 1
ATOM 836 O O . SER A 1 114 ? -9.039 6.613 -9.867 1 93.44 114 SER A O 1
ATOM 838 N N . VAL A 1 115 ? -7.895 4.727 -10.172 1 93.69 115 VAL A N 1
ATOM 839 C CA . VAL A 1 115 ? -8.516 4.102 -9.016 1 93.69 115 VAL A CA 1
ATOM 840 C C . VAL A 1 115 ? -7.453 3.795 -7.961 1 93.69 115 VAL A C 1
ATOM 842 O O . VAL A 1 115 ? -7.676 4.008 -6.766 1 93.69 115 VAL A O 1
ATOM 845 N N . LEU A 1 116 ? -6.27 3.295 -8.422 1 96.94 116 LEU A N 1
ATOM 846 C CA . LEU A 1 116 ? -5.277 2.783 -7.488 1 96.94 116 LEU A CA 1
ATOM 847 C C . LEU A 1 116 ? -3.957 3.531 -7.629 1 96.94 116 LEU A C 1
ATOM 849 O O . LEU A 1 116 ? -2.957 3.154 -7.02 1 96.94 116 LEU A O 1
ATOM 853 N N . GLY A 1 117 ? -3.893 4.484 -8.531 1 96.38 117 GLY A N 1
ATOM 854 C CA . GLY A 1 117 ? -2.795 5.441 -8.523 1 96.38 117 GLY A CA 1
ATOM 855 C C . GLY A 1 117 ? -1.693 5.09 -9.5 1 96.38 117 GLY A C 1
ATOM 856 O O . GLY A 1 117 ? -0.729 5.84 -9.656 1 96.38 117 GLY A O 1
ATOM 857 N N . GLY A 1 118 ? -1.854 3.986 -10.211 1 97.44 118 GLY A N 1
ATOM 858 C CA . GLY A 1 118 ? -0.819 3.604 -11.156 1 97.44 118 GLY A CA 1
ATOM 859 C C . GLY A 1 118 ? -1.048 2.236 -11.766 1 97.44 118 GLY A C 1
ATOM 860 O O . GLY A 1 118 ? -2.162 1.71 -11.727 1 97.44 118 GLY A O 1
ATOM 861 N N . VAL A 1 119 ? 0.056 1.772 -12.391 1 98.19 119 VAL A N 1
ATOM 862 C CA . VAL A 1 119 ? 0.021 0.442 -12.992 1 98.19 119 VAL A CA 1
ATOM 863 C C . VAL A 1 119 ? -0.2 -0.609 -11.906 1 98.19 119 VAL A C 1
ATOM 865 O O . VAL A 1 119 ? 0.402 -0.538 -10.836 1 98.19 119 VAL A O 1
ATOM 868 N N . ARG A 1 120 ? -1.098 -1.503 -12.203 1 98.56 120 ARG A N 1
ATOM 869 C CA . ARG A 1 120 ? -1.351 -2.623 -11.297 1 98.56 120 ARG A CA 1
ATOM 870 C C . ARG A 1 120 ? -1.404 -3.941 -12.07 1 98.56 120 ARG A C 1
ATOM 872 O O . ARG A 1 120 ? -1.28 -3.957 -13.297 1 98.56 120 ARG A O 1
ATOM 879 N N . SER A 1 121 ? -1.518 -5.004 -11.352 1 98.56 121 SER A N 1
ATOM 880 C CA . SER A 1 121 ? -1.6 -6.34 -11.93 1 98.56 121 SER A CA 1
ATOM 881 C C . SER A 1 121 ? -3.051 -6.758 -12.148 1 98.56 121 SER A C 1
ATOM 883 O O . SER A 1 121 ? -3.906 -6.52 -11.297 1 98.56 121 SER A O 1
ATOM 885 N N . LYS A 1 122 ? -3.295 -7.355 -13.289 1 98.38 122 LYS A N 1
ATOM 886 C CA . LYS A 1 122 ? -4.52 -8.141 -13.406 1 98.38 122 LYS A CA 1
ATOM 887 C C . LYS A 1 122 ? -4.562 -9.25 -12.359 1 98.38 122 LYS A C 1
ATOM 889 O O . LYS A 1 122 ? -3.529 -9.617 -11.789 1 98.38 122 LYS A O 1
ATOM 894 N N . ARG A 1 123 ? -5.797 -9.703 -12.109 1 98.69 123 ARG A N 1
ATOM 895 C CA . ARG A 1 123 ? -5.93 -10.883 -11.266 1 98.69 123 ARG A CA 1
ATOM 896 C C . ARG A 1 123 ? -5.637 -12.156 -12.047 1 98.69 123 ARG A C 1
ATOM 898 O O . ARG A 1 123 ? -6.172 -12.352 -13.141 1 98.69 123 ARG A O 1
ATOM 905 N N . TYR A 1 124 ? -4.801 -13.008 -11.492 1 98.75 124 TYR A N 1
ATOM 906 C CA . TYR A 1 124 ? -4.457 -14.234 -12.211 1 98.75 124 TYR A CA 1
ATOM 907 C C . TYR A 1 124 ? -3.979 -15.312 -11.242 1 98.75 124 TYR A C 1
ATOM 909 O O . TYR A 1 124 ? -3.713 -15.031 -10.07 1 98.75 124 TYR A O 1
ATOM 917 N N . ALA A 1 125 ? -3.926 -16.5 -11.648 1 98.88 125 ALA A N 1
ATOM 918 C CA . ALA A 1 125 ? -3.25 -17.625 -11.031 1 98.88 125 ALA A CA 1
ATOM 919 C C . ALA A 1 125 ? -2.488 -18.453 -12.07 1 98.88 125 ALA A C 1
ATOM 921 O O . ALA A 1 125 ? -3.07 -18.906 -13.055 1 98.88 125 ALA A O 1
ATOM 922 N N . ILE A 1 126 ? -1.21 -18.578 -11.883 1 98.88 126 ILE A N 1
ATOM 923 C CA . ILE A 1 126 ? -0.333 -19.25 -12.836 1 98.88 126 ILE A CA 1
ATOM 924 C C . ILE A 1 126 ? 0.396 -20.391 -12.141 1 98.88 126 ILE A C 1
ATOM 926 O O . ILE A 1 126 ? 1.1 -20.188 -11.156 1 98.88 126 ILE A O 1
ATOM 930 N N . ARG A 1 127 ? 0.303 -21.562 -12.633 1 98.81 127 ARG A N 1
ATOM 931 C CA . ARG A 1 127 ? 1.052 -22.703 -12.133 1 98.81 127 ARG A CA 1
ATOM 932 C C . ARG A 1 127 ? 2.367 -22.875 -12.883 1 98.81 127 ARG A C 1
ATOM 934 O O . ARG A 1 127 ? 2.453 -22.562 -14.07 1 98.81 127 ARG A O 1
ATOM 941 N N . THR A 1 128 ? 3.283 -23.328 -12.227 1 98.81 128 THR A N 1
ATOM 942 C CA . THR A 1 128 ? 4.582 -23.609 -12.828 1 98.81 128 THR A CA 1
ATOM 943 C C . THR A 1 128 ? 5.055 -25.016 -12.445 1 98.81 128 THR A C 1
ATOM 945 O O . THR A 1 128 ? 4.613 -25.578 -11.445 1 98.81 128 THR A O 1
ATOM 948 N N . GLU A 1 129 ? 5.844 -25.594 -13.25 1 98.69 129 GLU A N 1
ATOM 949 C CA . GLU A 1 129 ? 6.531 -26.859 -13.023 1 98.69 129 GLU A CA 1
ATOM 950 C C . GLU A 1 129 ? 7.961 -26.812 -13.555 1 98.69 129 GLU A C 1
ATOM 952 O O . GLU A 1 129 ? 8.18 -26.594 -14.75 1 98.69 129 GLU A O 1
ATOM 957 N N . ASN A 1 130 ? 8.898 -26.984 -12.617 1 98.44 130 ASN A N 1
ATOM 958 C CA . ASN A 1 130 ? 10.312 -27.031 -12.969 1 98.44 130 ASN A CA 1
ATOM 959 C C . ASN A 1 130 ? 10.719 -25.812 -13.789 1 98.44 130 ASN A C 1
ATOM 961 O O . ASN A 1 130 ? 11.336 -25.953 -14.852 1 98.44 130 ASN A O 1
ATOM 965 N N . GLY A 1 131 ? 10.211 -24.688 -13.414 1 97.69 131 GLY A N 1
ATOM 966 C CA . GLY A 1 131 ? 10.703 -23.422 -13.938 1 97.69 131 GLY A CA 1
ATOM 967 C C . GLY A 1 131 ? 9.914 -22.906 -15.133 1 97.69 131 GLY A C 1
ATOM 968 O O . GLY A 1 131 ? 10.211 -21.844 -15.672 1 97.69 131 GLY A O 1
ATOM 969 N N . LYS A 1 132 ? 8.875 -23.688 -15.484 1 98.38 132 LYS A N 1
ATOM 970 C CA . LYS A 1 132 ? 8.086 -23.281 -16.641 1 98.38 132 LYS A CA 1
ATOM 971 C C . LYS A 1 132 ? 6.605 -23.156 -16.281 1 98.38 132 LYS A C 1
ATOM 973 O O . LYS A 1 132 ? 6.102 -23.906 -15.445 1 98.38 132 LYS A O 1
ATOM 978 N N . VAL A 1 133 ? 5.938 -22.25 -16.922 1 98.88 133 VAL A N 1
ATOM 979 C CA . VAL A 1 133 ? 4.5 -22.078 -16.75 1 98.88 133 VAL A CA 1
ATOM 980 C C . VAL A 1 133 ? 3.768 -23.328 -17.25 1 98.88 133 VAL A C 1
ATOM 982 O O . VAL A 1 133 ? 3.996 -23.781 -18.375 1 98.88 133 VAL A O 1
ATOM 985 N N . SER A 1 134 ? 2.918 -23.859 -16.453 1 98.75 134 SER A N 1
ATOM 986 C CA . SER A 1 134 ? 2.211 -25.078 -16.828 1 98.75 134 SER A CA 1
ATOM 987 C C . SER A 1 134 ? 0.723 -24.812 -17.031 1 98.75 134 SER A C 1
ATOM 989 O O . SER A 1 134 ? 0.039 -25.578 -17.719 1 98.75 134 SER A O 1
ATOM 991 N N . SER A 1 135 ? 0.161 -23.781 -16.438 1 98.44 135 SER A N 1
ATOM 992 C CA . SER A 1 135 ? -1.22 -23.359 -16.641 1 98.44 135 SER A CA 1
ATOM 993 C C . SER A 1 135 ? -1.381 -21.859 -16.375 1 98.44 135 SER A C 1
ATOM 995 O O . SER A 1 135 ? -0.691 -21.297 -15.531 1 98.44 135 SER A O 1
ATOM 997 N N . VAL A 1 136 ? -2.258 -21.234 -17.125 1 98.75 136 VAL A N 1
ATOM 998 C CA . VAL A 1 136 ? -2.475 -19.797 -17.062 1 98.75 136 VAL A CA 1
ATOM 999 C C . VAL A 1 136 ? -3.961 -19.5 -16.859 1 98.75 136 VAL A C 1
ATOM 1001 O O . VAL A 1 136 ? -4.793 -19.922 -17.672 1 98.75 136 VAL A O 1
ATOM 1004 N N . HIS A 1 137 ? -4.27 -18.828 -15.766 1 98.56 137 HIS A N 1
ATOM 1005 C CA . HIS A 1 137 ? -5.621 -18.391 -15.461 1 98.56 137 HIS A CA 1
ATOM 1006 C C . HIS A 1 137 ? -5.656 -16.891 -15.18 1 98.56 137 HIS A C 1
ATOM 1008 O O . HIS A 1 137 ? -5.406 -16.453 -14.047 1 98.56 137 HIS A O 1
ATOM 1014 N N . ILE A 1 138 ? -5.965 -16.078 -16.203 1 98.5 138 ILE A N 1
ATOM 1015 C CA . ILE A 1 138 ? -5.984 -14.617 -16.094 1 98.5 138 ILE A CA 1
ATOM 1016 C C . ILE A 1 138 ? -7.422 -14.109 -16.203 1 98.5 138 ILE A C 1
ATOM 1018 O O . ILE A 1 138 ? -8.125 -14.422 -17.172 1 98.5 138 ILE A O 1
ATOM 1022 N N . GLU A 1 139 ? -7.859 -13.398 -15.227 1 98.44 139 GLU A N 1
ATOM 1023 C CA . GLU A 1 139 ? -9.195 -12.82 -15.297 1 98.44 139 GLU A CA 1
ATOM 1024 C C . GLU A 1 139 ? -9.328 -11.867 -16.484 1 98.44 139 GLU A C 1
ATOM 1026 O O . GLU A 1 139 ? -8.453 -11.031 -16.703 1 98.44 139 GLU A O 1
ATOM 1031 N N . PRO A 1 140 ? -10.398 -12 -17.234 1 94.88 140 PRO A N 1
ATOM 1032 C CA . PRO A 1 140 ? -10.539 -11.172 -18.438 1 94.88 140 PRO A CA 1
ATOM 1033 C C . PRO A 1 140 ? -10.797 -9.703 -18.109 1 94.88 140 PRO A C 1
ATOM 1035 O O . PRO A 1 140 ? -10.5 -8.828 -18.922 1 94.88 140 PRO A O 1
ATOM 1038 N N . ASP A 1 141 ? -11.438 -9.547 -16.984 1 90.19 141 ASP A N 1
ATOM 1039 C CA . ASP A 1 141 ? -11.68 -8.164 -16.578 1 90.19 141 ASP A CA 1
ATOM 1040 C C . ASP A 1 141 ? -10.898 -7.816 -15.312 1 90.19 141 ASP A C 1
ATOM 1042 O O . ASP A 1 141 ? -10.234 -8.68 -14.734 1 90.19 141 ASP A O 1
ATOM 1046 N N . ASN A 1 142 ? -10.789 -6.664 -14.883 1 86.12 142 ASN A N 1
ATOM 1047 C CA . ASN A 1 142 ? -9.969 -6.211 -13.766 1 86.12 142 ASN A CA 1
ATOM 1048 C C . ASN A 1 142 ? -10.75 -6.227 -12.461 1 86.12 142 ASN A C 1
ATOM 1050 O O . ASN A 1 142 ? -10.234 -5.812 -11.422 1 86.12 142 ASN A O 1
ATOM 1054 N N . THR A 1 143 ? -11.938 -6.793 -12.43 1 86.25 143 THR A N 1
ATOM 1055 C CA . THR A 1 143 ? -12.758 -6.707 -11.234 1 86.25 143 THR A CA 1
ATOM 1056 C C . THR A 1 143 ? -13.273 -8.086 -10.828 1 86.25 143 THR A C 1
ATOM 1058 O O . THR A 1 143 ? -13.656 -8.297 -9.68 1 86.25 143 THR A O 1
ATOM 1061 N N . GLY A 1 144 ? -13.203 -8.953 -11.711 1 91.5 144 GLY A N 1
ATOM 1062 C CA . GLY A 1 144 ? -13.859 -10.227 -11.469 1 91.5 144 GLY A CA 1
ATOM 1063 C C . GLY A 1 144 ? -12.953 -11.258 -10.82 1 91.5 144 GLY A C 1
ATOM 1064 O O . GLY A 1 144 ? -11.742 -11.055 -10.727 1 91.5 144 GLY A O 1
ATOM 1065 N N . LEU A 1 145 ? -13.508 -12.344 -10.336 1 97.44 145 LEU A N 1
ATOM 1066 C CA . LEU A 1 145 ? -12.898 -13.531 -9.75 1 97.44 145 LEU A CA 1
ATOM 1067 C C . LEU A 1 145 ? -13.633 -14.789 -10.195 1 97.44 145 LEU A C 1
ATOM 1069 O O . LEU A 1 145 ? -14.742 -15.07 -9.734 1 97.44 145 LEU A O 1
ATOM 1073 N N . ASN A 1 146 ? -13.031 -15.391 -11.102 1 97.44 146 ASN A N 1
ATOM 1074 C CA . ASN A 1 146 ? -13.609 -16.625 -11.633 1 97.44 146 ASN A CA 1
ATOM 1075 C C . ASN A 1 146 ? -12.539 -17.625 -12.039 1 97.44 146 ASN A C 1
ATOM 1077 O O . ASN A 1 146 ? -12.234 -18.547 -11.289 1 97.44 146 ASN A O 1
ATOM 1081 N N . VAL A 1 147 ? -11.82 -17.359 -13.086 1 97.75 147 VAL A N 1
ATOM 1082 C CA . VAL A 1 147 ? -10.922 -18.359 -13.633 1 97.75 147 VAL A CA 1
ATOM 1083 C C . VAL A 1 147 ? -9.695 -18.5 -12.734 1 97.75 147 VAL A C 1
ATOM 1085 O O . VAL A 1 147 ? -9.008 -19.516 -12.773 1 97.75 147 VAL A O 1
ATOM 1088 N N . SER A 1 148 ? -9.383 -17.516 -11.906 1 98.5 148 SER A N 1
ATOM 1089 C CA . SER A 1 148 ? -8.227 -17.547 -11.023 1 98.5 148 SER A CA 1
ATOM 1090 C C . SER A 1 148 ? -8.594 -18.109 -9.648 1 98.5 148 SER A C 1
ATOM 1092 O O . SER A 1 148 ? -7.734 -18.266 -8.789 1 98.5 148 SER A O 1
ATOM 1094 N N . ALA A 1 149 ? -9.867 -18.406 -9.438 1 98.44 149 ALA A N 1
ATOM 1095 C CA . ALA A 1 149 ? -10.328 -18.953 -8.164 1 98.44 149 ALA A CA 1
ATOM 1096 C C . ALA A 1 149 ? -9.727 -20.328 -7.902 1 98.44 149 ALA A C 1
ATOM 1098 O O . ALA A 1 149 ? -9.469 -21.078 -8.836 1 98.44 149 ALA A O 1
ATOM 1099 N N . VAL A 1 150 ? -9.531 -20.625 -6.602 1 98.5 150 VAL A N 1
ATOM 1100 C CA . VAL A 1 150 ? -8.797 -21.812 -6.18 1 98.5 150 VAL A CA 1
ATOM 1101 C C . VAL A 1 150 ? -9.477 -23.062 -6.742 1 98.5 150 VAL A C 1
ATOM 1103 O O . VAL A 1 150 ? -8.797 -24.031 -7.129 1 98.5 150 VAL A O 1
ATOM 1106 N N . GLN A 1 151 ? -10.805 -23.047 -6.891 1 97.12 151 GLN A N 1
ATOM 1107 C CA . GLN A 1 151 ? -11.547 -24.203 -7.363 1 97.12 151 GLN A CA 1
ATOM 1108 C C . GLN A 1 151 ? -11.266 -24.484 -8.836 1 97.12 151 GLN A C 1
ATOM 1110 O O . GLN A 1 151 ? -11.367 -25.609 -9.297 1 97.12 151 GLN A O 1
ATOM 1115 N N . GLN A 1 152 ? -10.922 -23.438 -9.539 1 97.69 152 GLN A N 1
ATOM 1116 C CA . GLN A 1 152 ? -10.625 -23.562 -10.961 1 97.69 152 GLN A CA 1
ATOM 1117 C C . GLN A 1 152 ? -9.164 -23.953 -11.188 1 97.69 152 GLN A C 1
ATOM 1119 O O . GLN A 1 152 ? -8.828 -24.562 -12.195 1 97.69 152 GLN A O 1
ATOM 1124 N N . VAL A 1 153 ? -8.289 -23.594 -10.25 1 98.5 153 VAL A N 1
ATOM 1125 C CA . VAL A 1 153 ? -6.848 -23.688 -10.453 1 98.5 153 VAL A CA 1
ATOM 1126 C C . VAL A 1 153 ? -6.328 -24.984 -9.836 1 98.5 153 VAL A C 1
ATOM 1128 O O . VAL A 1 153 ? -5.484 -25.672 -10.43 1 98.5 153 VAL A O 1
ATOM 1131 N N . LEU A 1 154 ? -6.773 -25.328 -8.617 1 96.44 154 LEU A N 1
ATOM 1132 C CA . LEU A 1 154 ? -6.277 -26.5 -7.895 1 96.44 154 LEU A CA 1
ATOM 1133 C C . LEU A 1 154 ? -7.34 -27.594 -7.828 1 96.44 154 LEU A C 1
ATOM 1135 O O . LEU A 1 154 ? -7.191 -28.562 -7.09 1 96.44 154 LEU A O 1
ATOM 1139 N N . ALA A 1 155 ? -8.297 -27.656 -8.758 1 77.69 155 ALA A N 1
ATOM 1140 C CA . ALA A 1 155 ? -9.297 -28.719 -8.773 1 77.69 155 ALA A CA 1
ATOM 1141 C C . ALA A 1 155 ? -8.633 -30.094 -8.719 1 77.69 155 ALA A C 1
ATOM 1143 O O . ALA A 1 155 ? -7.484 -30.25 -9.148 1 77.69 155 ALA A O 1
ATOM 1144 N N . MET B 1 1 ? 7.812 24.219 -3.166 1 96.19 1 MET B N 1
ATOM 1145 C CA . MET B 1 1 ? 7.551 23.547 -1.902 1 96.19 1 MET B CA 1
ATOM 1146 C C . MET B 1 1 ? 6.613 24.359 -1.022 1 96.19 1 MET B C 1
ATOM 1148 O O . MET B 1 1 ? 6.688 25.594 -1.01 1 96.19 1 MET B O 1
ATOM 1152 N N . VAL B 1 2 ? 5.699 23.75 -0.385 1 98.5 2 VAL B N 1
ATOM 1153 C CA . VAL B 1 2 ? 4.688 24.391 0.448 1 98.5 2 VAL B CA 1
ATOM 1154 C C . VAL B 1 2 ? 5.352 25.359 1.422 1 98.5 2 VAL B C 1
ATOM 1156 O O . VAL B 1 2 ? 6.434 25.062 1.948 1 98.5 2 VAL B O 1
ATOM 1159 N N . GLN B 1 3 ? 4.648 26.469 1.694 1 98.44 3 GLN B N 1
ATOM 1160 C CA . GLN B 1 3 ? 5.113 27.484 2.625 1 98.44 3 GLN B CA 1
ATOM 1161 C C . GLN B 1 3 ? 3.963 28.016 3.475 1 98.44 3 GLN B C 1
ATOM 1163 O O . GLN B 1 3 ? 2.795 27.875 3.105 1 98.44 3 GLN B O 1
ATOM 1168 N N . VAL B 1 4 ? 4.379 28.625 4.59 1 98.69 4 VAL B N 1
ATOM 1169 C CA . VAL B 1 4 ? 3.389 29.281 5.438 1 98.69 4 VAL B CA 1
ATOM 1170 C C . VAL B 1 4 ? 2.613 30.312 4.617 1 98.69 4 VAL B C 1
ATOM 1172 O O . VAL B 1 4 ? 3.199 31.062 3.826 1 98.69 4 VAL B O 1
ATOM 1175 N N . GLY B 1 5 ? 1.362 30.328 4.77 1 98.69 5 GLY B N 1
ATOM 1176 C CA . GLY B 1 5 ? 0.503 31.25 4.051 1 98.69 5 GLY B CA 1
ATOM 1177 C C . GLY B 1 5 ? -0.141 30.641 2.822 1 98.69 5 GLY B C 1
ATOM 1178 O O . GLY B 1 5 ? -1.125 31.172 2.301 1 98.69 5 GLY B O 1
ATOM 1179 N N . ASP B 1 6 ? 0.405 29.578 2.33 1 98.62 6 ASP B N 1
ATOM 1180 C CA . ASP B 1 6 ? -0.147 28.906 1.157 1 98.62 6 ASP B CA 1
ATOM 1181 C C . ASP B 1 6 ? -1.547 28.359 1.44 1 98.62 6 ASP B C 1
ATOM 1183 O O . ASP B 1 6 ? -1.855 27.984 2.572 1 98.62 6 ASP B O 1
ATOM 1187 N N . ALA B 1 7 ? -2.361 28.312 0.423 1 98.12 7 ALA B N 1
ATOM 1188 C CA . ALA B 1 7 ? -3.643 27.609 0.497 1 98.12 7 ALA B CA 1
ATOM 1189 C C . ALA B 1 7 ? -3.447 26.094 0.412 1 98.12 7 ALA B C 1
ATOM 1191 O O . ALA B 1 7 ? -2.41 25.625 -0.061 1 98.12 7 ALA B O 1
ATOM 1192 N N . ILE B 1 8 ? -4.391 25.375 0.928 1 98.25 8 ILE B N 1
ATOM 1193 C CA . ILE B 1 8 ? -4.41 23.938 0.757 1 98.25 8 ILE B CA 1
ATOM 1194 C C . ILE B 1 8 ? -4.816 23.578 -0.674 1 98.25 8 ILE B C 1
ATOM 1196 O O . ILE B 1 8 ? -5.816 24.094 -1.183 1 98.25 8 ILE B O 1
ATOM 1200 N N . PRO B 1 9 ? -4.043 22.766 -1.336 1 97.88 9 PRO B N 1
ATOM 1201 C CA . PRO B 1 9 ? -4.398 22.406 -2.713 1 97.88 9 PRO B CA 1
ATOM 1202 C C . PRO B 1 9 ? -5.797 21.812 -2.828 1 97.88 9 PRO B C 1
ATOM 1204 O O . PRO B 1 9 ? -6.199 21 -1.989 1 97.88 9 PRO B O 1
ATOM 1207 N N . SER B 1 10 ? -6.539 22.234 -3.793 1 97.88 10 SER B N 1
ATOM 1208 C CA . SER B 1 10 ? -7.848 21.656 -4.082 1 97.88 10 SER B CA 1
ATOM 1209 C C . SER B 1 10 ? -7.723 20.391 -4.91 1 97.88 10 SER B C 1
ATOM 1211 O O . SER B 1 10 ? -8.094 20.359 -6.086 1 97.88 10 SER B O 1
ATOM 1213 N N . ILE B 1 11 ? -7.23 19.359 -4.387 1 98 11 ILE B N 1
ATOM 1214 C CA . ILE B 1 11 ? -7.02 18.062 -5 1 98 11 ILE B CA 1
ATOM 1215 C C . ILE B 1 11 ? -7.766 16.984 -4.203 1 98 11 ILE B C 1
ATOM 1217 O O . ILE B 1 11 ? -7.75 17 -2.973 1 98 11 ILE B O 1
ATOM 1221 N N . VAL B 1 12 ? -8.391 16.141 -4.891 1 97.38 12 VAL B N 1
ATOM 1222 C CA . VAL B 1 12 ? -9.234 15.125 -4.273 1 97.38 12 VAL B CA 1
ATOM 1223 C C . VAL B 1 12 ? -8.359 13.984 -3.752 1 97.38 12 VAL B C 1
ATOM 1225 O O . VAL B 1 12 ? -7.484 13.484 -4.465 1 97.38 12 VAL B O 1
ATOM 1228 N N . LEU B 1 13 ? -8.562 13.578 -2.504 1 98.69 13 LEU B N 1
ATOM 1229 C CA . LEU B 1 13 ? -8.008 12.383 -1.876 1 98.69 13 LEU B CA 1
ATOM 1230 C C . LEU B 1 13 ? -9.094 11.352 -1.618 1 98.69 13 LEU B C 1
ATOM 1232 O O . LEU B 1 13 ? -10.281 11.633 -1.806 1 98.69 13 LEU B O 1
ATOM 1236 N N . SER B 1 14 ? -8.703 10.164 -1.251 1 98.81 14 SER B N 1
ATOM 1237 C CA . SER B 1 14 ? -9.688 9.117 -0.997 1 98.81 14 SER B CA 1
ATOM 1238 C C . SER B 1 14 ? -9.547 8.562 0.42 1 98.81 14 SER B C 1
ATOM 1240 O O . SER B 1 14 ? -8.445 8.469 0.95 1 98.81 14 SER B O 1
ATOM 1242 N N . GLU B 1 15 ? -10.68 8.172 1.017 1 98.81 15 GLU B N 1
ATOM 1243 C CA . GLU B 1 15 ? -10.711 7.605 2.359 1 98.81 15 GLU B CA 1
ATOM 1244 C C . GLU B 1 15 ? -11.484 6.289 2.381 1 98.81 15 GLU B C 1
ATOM 1246 O O . GLU B 1 15 ? -12.609 6.215 1.874 1 98.81 15 GLU B O 1
ATOM 1251 N N . GLY B 1 16 ? -10.875 5.254 2.99 1 98.38 16 GLY B N 1
ATOM 1252 C CA . GLY B 1 16 ? -11.523 3.961 3.105 1 98.38 16 GLY B CA 1
ATOM 1253 C C . GLY B 1 16 ? -11.492 3.158 1.818 1 98.38 16 GLY B C 1
ATOM 1254 O O . GLY B 1 16 ? -10.953 2.049 1.786 1 98.38 16 GLY B O 1
ATOM 1255 N N . LYS B 1 17 ? -12.125 3.752 0.763 1 97.56 17 LYS B N 1
ATOM 1256 C CA . LYS B 1 17 ? -12.156 3.182 -0.581 1 97.56 17 LYS B CA 1
ATOM 1257 C C . LYS B 1 17 ? -11.93 4.258 -1.64 1 97.56 17 LYS B C 1
ATOM 1259 O O . LYS B 1 17 ? -12.109 5.445 -1.374 1 97.56 17 LYS B O 1
ATOM 1264 N N . PRO B 1 18 ? -11.578 3.834 -2.844 1 96.94 18 PRO B N 1
ATOM 1265 C CA . PRO B 1 18 ? -11.141 4.789 -3.863 1 96.94 18 PRO B CA 1
ATOM 1266 C C . PRO B 1 18 ? -12.227 5.797 -4.238 1 96.94 18 PRO B C 1
ATOM 1268 O O . PRO B 1 18 ? -11.922 6.93 -4.617 1 96.94 18 PRO B O 1
ATOM 1271 N N . ASP B 1 19 ? -13.453 5.402 -4.133 1 96 19 ASP B N 1
ATOM 1272 C CA . ASP B 1 19 ? -14.5 6.273 -4.648 1 96 19 ASP B CA 1
ATOM 1273 C C . ASP B 1 19 ? -15.039 7.191 -3.553 1 96 19 ASP B C 1
ATOM 1275 O O . ASP B 1 19 ? -15.914 8.023 -3.807 1 96 19 ASP B O 1
ATOM 1279 N N . ASN B 1 20 ? -14.57 7.098 -2.322 1 98.38 20 ASN B N 1
ATOM 1280 C CA . ASN B 1 20 ? -14.93 8.031 -1.261 1 98.38 20 ASN B CA 1
ATOM 1281 C C . ASN B 1 20 ? -13.984 9.234 -1.23 1 98.38 20 ASN B C 1
ATOM 1283 O O . ASN B 1 20 ? -12.93 9.18 -0.596 1 98.38 20 ASN B O 1
ATOM 1287 N N . GLN B 1 21 ? -14.422 10.312 -1.83 1 97.94 21 GLN B N 1
ATOM 1288 C CA . GLN B 1 21 ? -13.578 11.469 -2.1 1 97.94 21 GLN B CA 1
ATOM 1289 C C . GLN B 1 21 ? -13.539 12.414 -0.9 1 97.94 21 GLN B C 1
ATOM 1291 O O . GLN B 1 21 ? -14.555 12.633 -0.242 1 97.94 21 GLN B O 1
ATOM 1296 N N . VAL B 1 22 ? -12.383 12.961 -0.575 1 98.69 22 VAL B N 1
ATOM 1297 C CA . VAL B 1 22 ? -12.18 13.938 0.49 1 98.69 22 VAL B CA 1
ATOM 1298 C C . VAL B 1 22 ? -11.438 15.148 -0.058 1 98.69 22 VAL B C 1
ATOM 1300 O O . VAL B 1 22 ? -10.414 15.008 -0.732 1 98.69 22 VAL B O 1
ATOM 1303 N N . HIS B 1 23 ? -11.992 16.297 0.176 1 98.19 23 HIS B N 1
ATOM 1304 C CA . HIS B 1 23 ? -11.359 17.578 -0.142 1 98.19 23 HIS B CA 1
ATOM 1305 C C . HIS B 1 23 ? -10.812 18.25 1.112 1 98.19 23 HIS B C 1
ATOM 1307 O O . HIS B 1 23 ? -11.578 18.828 1.89 1 98.19 23 HIS B O 1
ATOM 1313 N N . LEU B 1 24 ? -9.469 18.266 1.232 1 98.5 24 LEU B N 1
ATOM 1314 C CA . LEU B 1 24 ? -8.875 18.812 2.447 1 98.5 24 LEU B CA 1
ATOM 1315 C C . LEU B 1 24 ? -9.07 20.312 2.521 1 98.5 24 LEU B C 1
ATOM 1317 O O . LEU B 1 24 ? -9.219 20.875 3.609 1 98.5 24 LEU B O 1
ATOM 1321 N N . ASP B 1 25 ? -9.031 20.969 1.304 1 98.31 25 ASP B N 1
ATOM 1322 C CA . ASP B 1 25 ? -9.234 22.422 1.291 1 98.31 25 ASP B CA 1
ATOM 1323 C C . ASP B 1 25 ? -10.609 22.781 1.858 1 98.31 25 ASP B C 1
ATOM 1325 O O . ASP B 1 25 ? -10.758 23.828 2.508 1 98.31 25 ASP B O 1
ATOM 1329 N N . LYS B 1 26 ? -11.594 21.906 1.659 1 98.5 26 LYS B N 1
ATOM 1330 C CA . LYS B 1 26 ? -12.922 22.125 2.23 1 98.5 26 LYS B CA 1
ATOM 1331 C C . LYS B 1 26 ? -12.961 21.703 3.697 1 98.5 26 LYS B C 1
ATOM 1333 O O . LYS B 1 26 ? -13.5 22.422 4.539 1 98.5 26 LYS B O 1
ATOM 1338 N N . GLU B 1 27 ? -12.391 20.5 4.055 1 98.5 27 GLU B N 1
ATOM 1339 C CA . GLU B 1 27 ? -12.367 19.984 5.422 1 98.5 27 GLU B CA 1
ATOM 1340 C C . GLU B 1 27 ? -11.711 20.984 6.371 1 98.5 27 GLU B C 1
ATOM 1342 O O . GLU B 1 27 ? -12.07 21.062 7.547 1 98.5 27 GLU B O 1
ATOM 1347 N N . LEU B 1 28 ? -10.719 21.766 5.859 1 98.69 28 LEU B N 1
ATOM 1348 C CA . LEU B 1 28 ? -9.875 22.594 6.723 1 98.69 28 LEU B CA 1
ATOM 1349 C C . LEU B 1 28 ? -10.086 24.078 6.43 1 98.69 28 LEU B C 1
ATOM 1351 O O . LEU B 1 28 ? -9.242 24.906 6.766 1 98.69 28 LEU B O 1
ATOM 1355 N N . ALA B 1 29 ? -11.195 24.375 5.73 1 98.44 29 ALA B N 1
ATOM 1356 C CA . ALA B 1 29 ? -11.492 25.75 5.355 1 98.44 29 ALA B CA 1
ATOM 1357 C C . ALA B 1 29 ? -11.609 26.641 6.59 1 98.44 29 ALA B C 1
ATOM 1359 O O . ALA B 1 29 ? -11.328 27.844 6.527 1 98.44 29 ALA B O 1
ATOM 1360 N N . GLU B 1 30 ? -12.062 26.094 7.66 1 98.31 30 GLU B N 1
ATOM 1361 C CA . GLU B 1 30 ? -12.203 26.797 8.93 1 98.31 30 GLU B CA 1
ATOM 1362 C C . GLU B 1 30 ? -11.562 26.016 10.07 1 98.31 30 GLU B C 1
ATOM 1364 O O . GLU B 1 30 ? -11.523 24.797 10.039 1 98.31 30 GLU B O 1
ATOM 1369 N N . GLY B 1 31 ? -11.047 26.75 11.078 1 98.38 31 GLY B N 1
ATOM 1370 C CA . GLY B 1 31 ? -10.5 26.125 12.266 1 98.38 31 GLY B CA 1
ATOM 1371 C C . GLY B 1 31 ? -9.062 25.672 12.078 1 98.38 31 GLY B C 1
ATOM 1372 O O . GLY B 1 31 ? -8.383 26.094 11.148 1 98.38 31 GLY B O 1
ATOM 1373 N N . LYS B 1 32 ? -8.555 24.906 13.047 1 98.62 32 LYS B N 1
ATOM 1374 C CA . LYS B 1 32 ? -7.199 24.359 13.023 1 98.62 32 LYS B CA 1
ATOM 1375 C C . LYS B 1 32 ? -7.168 22.984 12.383 1 98.62 32 LYS B C 1
ATOM 1377 O O . LYS B 1 32 ? -8.141 22.234 12.453 1 98.62 32 LYS B O 1
ATOM 1382 N N . GLY B 1 33 ? -6.039 22.734 11.75 1 98.75 33 GLY B N 1
ATOM 1383 C CA . GLY B 1 33 ? -5.824 21.422 11.156 1 98.75 33 GLY B CA 1
ATOM 1384 C C . GLY B 1 33 ? -4.363 21.016 11.117 1 98.75 33 GLY B C 1
ATOM 1385 O O . GLY B 1 33 ? -3.477 21.859 11.258 1 98.75 33 GLY B O 1
ATOM 1386 N N . LEU B 1 34 ? -4.129 19.75 10.938 1 98.94 34 LEU B N 1
ATOM 1387 C CA . LEU B 1 34 ? -2.803 19.156 10.812 1 98.94 34 LEU B CA 1
ATOM 1388 C C . LEU B 1 34 ? -2.787 18.078 9.742 1 98.94 34 LEU B C 1
ATOM 1390 O O . LEU B 1 34 ? -3.605 17.156 9.781 1 98.94 34 LEU B O 1
ATOM 1394 N N . VAL B 1 35 ? -1.962 18.234 8.789 1 98.94 35 VAL B N 1
ATOM 1395 C CA . VAL B 1 35 ? -1.743 17.234 7.746 1 98.94 35 VAL B CA 1
ATOM 1396 C C . VAL B 1 35 ? -0.366 16.609 7.918 1 98.94 35 VAL B C 1
ATOM 1398 O O . VAL B 1 35 ? 0.653 17.297 7.883 1 98.94 35 VAL B O 1
ATOM 1401 N N . ILE B 1 36 ? -0.358 15.383 8.102 1 98.94 36 ILE B N 1
ATOM 1402 C CA . ILE B 1 36 ? 0.874 14.625 8.289 1 98.94 36 ILE B CA 1
ATOM 1403 C C . ILE B 1 36 ? 1.13 13.75 7.066 1 98.94 36 ILE B C 1
ATOM 1405 O O . ILE B 1 36 ? 0.337 12.859 6.758 1 98.94 36 ILE B O 1
ATOM 1409 N N . GLY B 1 37 ? 2.191 14.031 6.387 1 98.81 37 GLY B N 1
ATOM 1410 C CA . GLY B 1 37 ? 2.604 13.203 5.266 1 98.81 37 GLY B CA 1
ATOM 1411 C C . GLY B 1 37 ? 3.627 12.148 5.645 1 98.81 37 GLY B C 1
ATOM 1412 O O . GLY B 1 37 ? 4.523 12.414 6.449 1 98.81 37 GLY B O 1
ATOM 1413 N N . VAL B 1 38 ? 3.527 11.008 5.09 1 98.88 38 VAL B N 1
ATOM 1414 C CA . VAL B 1 38 ? 4.461 9.922 5.371 1 98.88 38 VAL B CA 1
ATOM 1415 C C . VAL B 1 38 ? 4.883 9.25 4.066 1 98.88 38 VAL B C 1
ATOM 1417 O O . VAL B 1 38 ? 4.117 9.234 3.098 1 98.88 38 VAL B O 1
ATOM 1420 N N . PRO B 1 39 ? 6.078 8.648 4.016 1 98.56 39 PRO B N 1
ATOM 1421 C CA . PRO B 1 39 ? 6.559 8.023 2.781 1 98.56 39 PRO B CA 1
ATOM 1422 C C . PRO B 1 39 ? 5.793 6.754 2.424 1 98.56 39 PRO B C 1
ATOM 1424 O O . PRO B 1 39 ? 5.547 6.488 1.245 1 98.56 39 PRO B O 1
ATOM 1427 N N . ALA B 1 40 ? 5.461 5.996 3.504 1 98.56 40 ALA B N 1
ATOM 1428 C CA . ALA B 1 40 ? 4.887 4.688 3.189 1 98.56 40 ALA B CA 1
ATOM 1429 C C . ALA B 1 40 ? 4.059 4.16 4.355 1 98.56 40 ALA B C 1
ATOM 1431 O O . ALA B 1 40 ? 4.566 4.004 5.469 1 98.56 40 ALA B O 1
ATOM 1432 N N . ALA B 1 41 ? 2.758 3.842 4.078 1 98.81 41 ALA B N 1
ATOM 1433 C CA . ALA B 1 41 ? 1.958 3.092 5.043 1 98.81 41 ALA B CA 1
ATOM 1434 C C . ALA B 1 41 ? 2.641 1.78 5.418 1 98.81 41 ALA B C 1
ATOM 1436 O O . ALA B 1 41 ? 3.234 1.114 4.566 1 98.81 41 ALA B O 1
ATOM 1437 N N . PHE B 1 42 ? 2.584 1.39 6.785 1 98.81 42 PHE B N 1
ATOM 1438 C CA . PHE B 1 42 ? 3.057 0.133 7.355 1 98.81 42 PHE B CA 1
ATOM 1439 C C . PHE B 1 42 ? 4.578 0.112 7.434 1 98.81 42 PHE B C 1
ATOM 1441 O O . PHE B 1 42 ? 5.164 -0.834 7.965 1 98.81 42 PHE B O 1
ATOM 1448 N N . SER B 1 43 ? 5.32 1.157 6.867 1 98.19 43 SER B N 1
ATOM 1449 C CA . SER B 1 43 ? 6.762 1.192 7.074 1 98.19 43 SER B CA 1
ATOM 1450 C C . SER B 1 43 ? 7.105 1.34 8.555 1 98.19 43 SER B C 1
ATOM 1452 O O . SER B 1 43 ? 6.316 1.883 9.328 1 98.19 43 SER B O 1
ATOM 1454 N N . PRO B 1 44 ? 8.273 0.872 8.969 1 97.56 44 PRO B N 1
ATOM 1455 C CA . PRO B 1 44 ? 8.602 0.786 10.391 1 97.56 44 PRO B CA 1
ATOM 1456 C C . PRO B 1 44 ? 8.562 2.145 11.086 1 97.56 44 PRO B C 1
ATOM 1458 O O . PRO B 1 44 ? 7.895 2.303 12.109 1 97.56 44 PRO B O 1
ATOM 1461 N N . THR B 1 45 ? 9.25 3.213 10.602 1 97.62 45 THR B N 1
ATOM 1462 C CA . THR B 1 45 ? 9.289 4.512 11.266 1 97.62 45 THR B CA 1
ATOM 1463 C C . THR B 1 45 ? 7.891 5.129 11.328 1 97.62 45 THR B C 1
ATOM 1465 O O . THR B 1 45 ? 7.492 5.668 12.359 1 97.62 45 THR B O 1
ATOM 1468 N N . CYS B 1 46 ? 7.133 5.023 10.32 1 98.38 46 CYS B N 1
ATOM 1469 C CA . CYS B 1 46 ? 5.785 5.574 10.273 1 98.38 46 CYS B CA 1
ATOM 1470 C C . CYS B 1 46 ? 4.871 4.863 11.258 1 98.38 46 CYS B C 1
ATOM 1472 O O . CYS B 1 46 ? 4.016 5.492 11.883 1 98.38 46 CYS B O 1
ATOM 1474 N N . SER B 1 47 ? 5.047 3.561 11.422 1 98.69 47 SER B N 1
ATOM 1475 C CA . SER B 1 47 ? 4.082 2.717 12.117 1 98.69 47 SER B CA 1
ATOM 1476 C C . SER B 1 47 ? 4.496 2.475 13.562 1 98.69 47 SER B C 1
ATOM 1478 O O . SER B 1 47 ? 3.652 2.213 14.422 1 98.69 47 SER B O 1
ATOM 1480 N N . ASP B 1 48 ? 5.809 2.502 13.82 1 98.19 48 ASP B N 1
ATOM 1481 C CA . ASP B 1 48 ? 6.277 2.16 15.156 1 98.19 48 ASP B CA 1
ATOM 1482 C C . ASP B 1 48 ? 6.438 3.41 16.016 1 98.19 48 ASP B C 1
ATOM 1484 O O . ASP B 1 48 ? 6.355 3.338 17.25 1 98.19 48 ASP B O 1
ATOM 1488 N N . THR B 1 49 ? 6.68 4.57 15.375 1 98.19 49 THR B N 1
ATOM 1489 C CA . THR B 1 49 ? 7.027 5.746 16.172 1 98.19 49 THR B CA 1
ATOM 1490 C C . THR B 1 49 ? 6.211 6.957 15.727 1 98.19 49 THR B C 1
ATOM 1492 O O . THR B 1 49 ? 5.422 7.496 16.516 1 98.19 49 THR B O 1
ATOM 1495 N N . HIS B 1 50 ? 6.262 7.414 14.469 1 98.75 50 HIS B N 1
ATOM 1496 C CA . HIS B 1 50 ? 5.773 8.711 14.008 1 98.75 50 HIS B CA 1
ATOM 1497 C C . HIS B 1 50 ? 4.281 8.859 14.281 1 98.75 50 HIS B C 1
ATOM 1499 O O . HIS B 1 50 ? 3.879 9.656 15.133 1 98.75 50 HIS B O 1
ATOM 1505 N N . ILE B 1 51 ? 3.434 7.961 13.703 1 98.88 51 ILE B N 1
ATOM 1506 C CA . ILE B 1 51 ? 1.988 8.125 13.805 1 98.88 51 ILE B CA 1
ATOM 1507 C C . ILE B 1 51 ? 1.515 7.691 15.188 1 98.88 51 ILE B C 1
ATOM 1509 O O . ILE B 1 51 ? 0.7 8.375 15.812 1 98.88 51 ILE B O 1
ATOM 1513 N N . PRO B 1 52 ? 2.068 6.598 15.75 1 98.75 52 PRO B N 1
ATOM 1514 C CA . PRO B 1 52 ? 1.66 6.234 17.109 1 98.75 52 PRO B CA 1
ATOM 1515 C C . PRO B 1 52 ? 1.933 7.344 18.125 1 98.75 52 PRO B C 1
ATOM 1517 O O . PRO B 1 52 ? 1.138 7.551 19.047 1 98.75 52 PRO B O 1
ATOM 1520 N N . ASP B 1 53 ? 3.066 8.047 18 1 98.62 53 ASP B N 1
ATOM 1521 C CA . ASP B 1 53 ? 3.34 9.156 18.906 1 98.62 53 ASP B CA 1
ATOM 1522 C C . ASP B 1 53 ? 2.271 10.234 18.797 1 98.62 53 ASP B C 1
ATOM 1524 O O . ASP B 1 53 ? 1.891 10.852 19.797 1 98.62 53 ASP B O 1
ATOM 1528 N N . TYR B 1 54 ? 1.8 10.508 17.562 1 98.75 54 TYR B N 1
ATOM 1529 C CA . TYR B 1 54 ? 0.693 11.445 17.406 1 98.75 54 TYR B CA 1
ATOM 1530 C C . TYR B 1 54 ? -0.577 10.898 18.047 1 98.75 54 TYR B C 1
ATOM 1532 O O . TYR B 1 54 ? -1.267 11.617 18.766 1 98.75 54 TYR B O 1
ATOM 1540 N N . LEU B 1 55 ? -0.911 9.664 17.812 1 98.31 55 LEU B N 1
ATOM 1541 C CA . LEU B 1 55 ? -2.131 9.031 18.312 1 98.31 55 LEU B CA 1
ATOM 1542 C C . LEU B 1 55 ? -2.203 9.109 19.828 1 98.31 55 LEU B C 1
ATOM 1544 O O . LEU B 1 55 ? -3.285 9.289 20.391 1 98.31 55 LEU B O 1
ATOM 1548 N N . LYS B 1 56 ? -1.079 9.07 20.453 1 96.75 56 LYS B N 1
ATOM 1549 C CA . LYS B 1 56 ? -1.044 8.977 21.906 1 96.75 56 LYS B CA 1
ATOM 1550 C C . LYS B 1 56 ? -0.813 10.336 22.547 1 96.75 56 LYS B C 1
ATOM 1552 O O . LYS B 1 56 ? -0.848 10.469 23.766 1 96.75 56 LYS B O 1
ATOM 1557 N N . SER B 1 57 ? -0.613 11.258 21.797 1 97.81 57 SER B N 1
ATOM 1558 C CA . SER B 1 57 ? -0.228 12.562 22.328 1 97.81 57 SER B CA 1
ATOM 1559 C C . SER B 1 57 ? -1.399 13.242 23.031 1 97.81 57 SER B C 1
ATOM 1561 O O . SER B 1 57 ? -2.469 13.414 22.438 1 97.81 57 SER B O 1
ATOM 1563 N N . PRO B 1 58 ? -1.203 13.727 24.234 1 97.12 58 PRO B N 1
ATOM 1564 C CA . PRO B 1 58 ? -2.252 14.5 24.906 1 97.12 58 PRO B CA 1
ATOM 1565 C C . PRO B 1 58 ? -2.52 15.844 24.234 1 97.12 58 PRO B C 1
ATOM 1567 O O . PRO B 1 58 ? -3.535 16.484 24.516 1 97.12 58 PRO B O 1
ATOM 1570 N N . SER B 1 59 ? -1.633 16.266 23.375 1 97.56 59 SER B N 1
ATOM 1571 C CA . SER B 1 59 ? -1.761 17.562 22.719 1 97.56 59 SER B CA 1
ATOM 1572 C C . SER B 1 59 ? -2.525 17.438 21.406 1 97.56 59 SER B C 1
ATOM 1574 O O . SER B 1 59 ? -2.855 18.438 20.766 1 97.56 59 SER B O 1
ATOM 1576 N N . LEU B 1 60 ? -2.82 16.266 20.938 1 98.12 60 LEU B N 1
ATOM 1577 C CA . LEU B 1 60 ? -3.428 16.031 19.641 1 98.12 60 LEU B CA 1
ATOM 1578 C C . LEU B 1 60 ? -4.711 16.844 19.484 1 98.12 60 LEU B C 1
ATOM 1580 O O . LEU B 1 60 ? -4.945 17.438 18.438 1 98.12 60 LEU B O 1
ATOM 1584 N N . PRO B 1 61 ? -5.543 16.922 20.578 1 96.75 61 PRO B N 1
ATOM 1585 C CA . PRO B 1 61 ? -6.789 17.672 20.422 1 96.75 61 PRO B CA 1
ATOM 1586 C C . PRO B 1 61 ? -6.555 19.141 20.062 1 96.75 61 PRO B C 1
ATOM 1588 O O . PRO B 1 61 ? -7.387 19.75 19.375 1 96.75 61 PRO B O 1
ATOM 1591 N N . SER B 1 62 ? -5.453 19.641 20.406 1 97.19 62 SER B N 1
ATOM 1592 C CA . SER B 1 62 ? -5.168 21.047 20.125 1 97.19 62 SER B CA 1
ATOM 1593 C C . SER B 1 62 ? -4.898 21.281 18.641 1 97.19 62 SER B C 1
ATOM 1595 O O . SER B 1 62 ? -4.898 22.422 18.188 1 97.19 62 SER B O 1
ATOM 1597 N N . ALA B 1 63 ? -4.715 20.266 17.844 1 98.25 63 ALA B N 1
ATOM 1598 C CA . ALA B 1 63 ? -4.367 20.359 16.422 1 98.25 63 ALA B CA 1
ATOM 1599 C C . ALA B 1 63 ? -5.609 20.578 15.57 1 98.25 63 ALA B C 1
ATOM 1601 O O . ALA B 1 63 ? -5.504 20.938 14.398 1 98.25 63 ALA B O 1
ATOM 1602 N N . GLY B 1 64 ? -6.785 20.344 16.188 1 98.44 64 GLY B N 1
ATOM 1603 C CA . GLY B 1 64 ? -7.984 20.344 15.367 1 98.44 64 GLY B CA 1
ATOM 1604 C C . GLY B 1 64 ? -8.164 19.062 14.57 1 98.44 64 GLY B C 1
ATOM 1605 O O . GLY B 1 64 ? -7.988 17.969 15.102 1 98.44 64 GLY B O 1
ATOM 1606 N N . LYS B 1 65 ? -8.578 19.188 13.328 1 98.75 65 LYS B N 1
ATOM 1607 C CA . LYS B 1 65 ? -8.719 18.016 12.484 1 98.75 65 LYS B CA 1
ATOM 1608 C C . LYS B 1 65 ? -7.363 17.516 12 1 98.75 65 LYS B C 1
ATOM 1610 O O . LYS B 1 65 ? -6.547 18.297 11.508 1 98.75 65 LYS B O 1
ATOM 1615 N N . VAL B 1 66 ? -7.129 16.297 12.125 1 98.88 66 VAL B N 1
ATOM 1616 C CA . VAL B 1 66 ? -5.824 15.734 11.797 1 98.88 66 VAL B CA 1
ATOM 1617 C C . VAL B 1 66 ? -5.973 14.672 10.703 1 98.88 66 VAL B C 1
ATOM 1619 O O . VAL B 1 66 ? -6.84 13.797 10.797 1 98.88 66 VAL B O 1
ATOM 1622 N N . PHE B 1 67 ? -5.102 14.742 9.703 1 98.94 67 PHE B N 1
ATOM 1623 C CA . PHE B 1 67 ? -5.105 13.836 8.562 1 98.94 67 PHE B CA 1
ATOM 1624 C C . PHE B 1 67 ? -3.711 13.281 8.312 1 98.94 67 PHE B C 1
ATOM 1626 O O . PHE B 1 67 ? -2.727 14.023 8.32 1 98.94 67 PHE B O 1
ATOM 1633 N N . VAL B 1 68 ? -3.623 12.031 8.133 1 98.94 68 VAL B N 1
ATOM 1634 C CA . VAL B 1 68 ? -2.42 11.367 7.637 1 98.94 68 VAL B CA 1
ATOM 1635 C C . VAL B 1 68 ? -2.57 11.07 6.148 1 98.94 68 VAL B C 1
ATOM 1637 O O . VAL B 1 68 ? -3.59 10.531 5.715 1 98.94 68 VAL B O 1
ATOM 1640 N N . VAL B 1 69 ? -1.604 11.453 5.359 1 98.94 69 VAL B N 1
ATOM 1641 C CA . VAL B 1 69 ? -1.667 11.305 3.91 1 98.94 69 VAL B CA 1
ATOM 1642 C C . VAL B 1 69 ? -0.453 10.523 3.416 1 98.94 69 VAL B C 1
ATOM 1644 O O . VAL B 1 69 ? 0.676 10.789 3.836 1 98.94 69 VAL B O 1
ATOM 1647 N N . SER B 1 70 ? -0.641 9.578 2.602 1 98.94 70 SER B N 1
ATOM 1648 C CA . SER B 1 70 ? 0.401 8.836 1.897 1 98.94 70 SER B CA 1
ATOM 1649 C C . SER B 1 70 ? 0.009 8.578 0.448 1 98.94 70 SER B C 1
ATOM 1651 O O . SER B 1 70 ? -1.174 8.609 0.103 1 98.94 70 SER B O 1
ATOM 1653 N N . VAL B 1 71 ? 0.972 8.297 -0.39 1 98.75 71 VAL B N 1
ATOM 1654 C CA . VAL B 1 71 ? 0.735 7.996 -1.799 1 98.75 71 VAL B CA 1
ATOM 1655 C C . VAL B 1 71 ? 0.238 6.559 -1.948 1 98.75 71 VAL B C 1
ATOM 1657 O O . VAL B 1 71 ? -0.095 6.125 -3.053 1 98.75 71 VAL B O 1
ATOM 1660 N N . ASN B 1 72 ? 0.07 5.773 -0.977 1 98.81 72 ASN B N 1
ATOM 1661 C CA . ASN B 1 72 ? -0.574 4.465 -1.012 1 98.81 72 ASN B CA 1
ATOM 1662 C C . ASN B 1 72 ? -2.049 4.574 -1.392 1 98.81 72 ASN B C 1
ATOM 1664 O O . ASN B 1 72 ? -2.645 5.648 -1.277 1 98.81 72 ASN B O 1
ATOM 1668 N N . ASP B 1 73 ? -2.66 3.527 -1.862 1 98.75 73 ASP B N 1
ATOM 1669 C CA . ASP B 1 73 ? -4.059 3.549 -2.275 1 98.75 73 ASP B CA 1
ATOM 1670 C C . ASP B 1 73 ? -4.988 3.498 -1.064 1 98.75 73 ASP B C 1
ATOM 1672 O O . ASP B 1 73 ? -4.535 3.301 0.065 1 98.75 73 ASP B O 1
ATOM 1676 N N . ALA B 1 74 ? -6.273 3.668 -1.346 1 98.81 74 ALA B N 1
ATOM 1677 C CA . ALA B 1 74 ? -7.25 3.904 -0.286 1 98.81 74 ALA B CA 1
ATOM 1678 C C . ALA B 1 74 ? -7.453 2.652 0.563 1 98.81 74 ALA B C 1
ATOM 1680 O O . ALA B 1 74 ? -7.699 2.746 1.769 1 98.81 74 ALA B O 1
ATOM 1681 N N . PHE B 1 75 ? -7.355 1.405 -0.032 1 98.81 75 PHE B N 1
ATOM 1682 C CA . PHE B 1 75 ? -7.523 0.171 0.726 1 98.81 75 PHE B CA 1
ATOM 1683 C C . PHE B 1 75 ? -6.395 -0.002 1.736 1 98.81 75 PHE B C 1
ATOM 1685 O O . PHE B 1 75 ? -6.637 -0.37 2.889 1 98.81 75 PHE B O 1
ATOM 1692 N N . VAL B 1 76 ? -5.195 0.318 1.271 1 98.94 76 VAL B N 1
ATOM 1693 C CA . VAL B 1 76 ? -4.016 0.214 2.125 1 98.94 76 VAL B CA 1
ATOM 1694 C C . VAL B 1 76 ? -4.113 1.224 3.266 1 98.94 76 VAL B C 1
ATOM 1696 O O . VAL B 1 76 ? -3.912 0.875 4.434 1 98.94 76 VAL B O 1
ATOM 1699 N N . MET B 1 77 ? -4.418 2.455 2.971 1 98.94 77 MET B N 1
ATOM 1700 C CA . MET B 1 77 ? -4.516 3.48 4.008 1 98.94 77 MET B CA 1
ATOM 1701 C C . MET B 1 77 ? -5.594 3.123 5.023 1 98.94 77 MET B C 1
ATOM 1703 O O . MET B 1 77 ? -5.422 3.35 6.223 1 98.94 77 MET B O 1
ATOM 1707 N N . ASN B 1 78 ? -6.715 2.646 4.504 1 98.81 78 ASN B N 1
ATOM 1708 C CA . ASN B 1 78 ? -7.785 2.213 5.395 1 98.81 78 ASN B CA 1
ATOM 1709 C C . ASN B 1 78 ? -7.312 1.11 6.34 1 98.81 78 ASN B C 1
ATOM 1711 O O . ASN B 1 78 ? -7.535 1.188 7.551 1 98.81 78 ASN B O 1
ATOM 1715 N N . ALA B 1 79 ? -6.684 0.107 5.797 1 98.88 79 ALA B N 1
ATOM 1716 C CA . ALA B 1 79 ? -6.176 -1.01 6.59 1 98.88 79 ALA B CA 1
ATOM 1717 C C . ALA B 1 79 ? -5.145 -0.537 7.609 1 98.88 79 ALA B C 1
ATOM 1719 O O . ALA B 1 79 ? -5.141 -0.989 8.758 1 98.88 79 ALA B O 1
ATOM 1720 N N . TRP B 1 80 ? -4.242 0.36 7.199 1 98.94 80 TRP B N 1
ATOM 1721 C CA . TRP B 1 80 ? -3.199 0.871 8.078 1 98.94 80 TRP B CA 1
ATOM 1722 C C . TRP B 1 80 ? -3.801 1.663 9.234 1 98.94 80 TRP B C 1
ATOM 1724 O O . TRP B 1 80 ? -3.439 1.45 10.398 1 98.94 80 TRP B O 1
ATOM 1734 N N . GLY B 1 81 ? -4.723 2.578 8.93 1 98.88 81 GLY B N 1
ATOM 1735 C CA . GLY B 1 81 ? -5.422 3.309 9.977 1 98.88 81 GLY B CA 1
ATOM 1736 C C . GLY B 1 81 ? -6.082 2.402 11 1 98.88 81 GLY B C 1
ATOM 1737 O O . GLY B 1 81 ? -5.965 2.625 12.203 1 98.88 81 GLY B O 1
ATOM 1738 N N . LYS B 1 82 ? -6.773 1.373 10.477 1 98.5 82 LYS B N 1
ATOM 1739 C CA . LYS B 1 82 ? -7.445 0.422 11.359 1 98.5 82 LYS B CA 1
ATOM 1740 C C . LYS B 1 82 ? -6.438 -0.313 12.242 1 98.5 82 LYS B C 1
ATOM 1742 O O . LYS B 1 82 ? -6.719 -0.604 13.406 1 98.5 82 LYS B O 1
ATOM 1747 N N . SER B 1 83 ? -5.316 -0.626 11.688 1 98.5 83 SER B N 1
ATOM 1748 C CA . SER B 1 83 ? -4.301 -1.347 12.445 1 98.5 83 SER B CA 1
ATOM 1749 C C . SER B 1 83 ? -3.738 -0.486 13.57 1 98.5 83 SER B C 1
ATOM 1751 O O . SER B 1 83 ? -3.395 -0.999 14.641 1 98.5 83 SER B O 1
ATOM 1753 N N . LEU B 1 84 ? -3.562 0.784 13.414 1 98.62 84 LEU B N 1
ATOM 1754 C CA . LEU B 1 84 ? -2.936 1.688 14.367 1 98.62 84 LEU B CA 1
ATOM 1755 C C . LEU B 1 84 ? -3.953 2.199 15.383 1 98.62 84 LEU B C 1
ATOM 1757 O O . LEU B 1 84 ? -3.6 2.506 16.516 1 98.62 84 LEU B O 1
ATOM 1761 N N . ASP B 1 85 ? -5.129 2.322 14.93 1 98.12 85 ASP B N 1
ATOM 1762 C CA . ASP B 1 85 ? -6.203 2.896 15.734 1 98.12 85 ASP B CA 1
ATOM 1763 C C . ASP B 1 85 ? -7.508 2.131 15.539 1 98.12 85 ASP B C 1
ATOM 1765 O O . ASP B 1 85 ? -8.484 2.676 15.008 1 98.12 85 ASP B O 1
ATOM 1769 N N . PRO B 1 86 ? -7.594 0.92 15.984 1 96.94 86 PRO B N 1
ATOM 1770 C CA . PRO B 1 86 ? -8.719 0.025 15.688 1 96.94 86 PRO B CA 1
ATOM 1771 C C . PRO B 1 86 ? -10.047 0.559 16.203 1 96.94 86 PRO B C 1
ATOM 1773 O O . PRO B 1 86 ? -11.094 0.32 15.594 1 96.94 86 PRO B O 1
ATOM 1776 N N . GLU B 1 87 ? -10.008 1.311 17.25 1 96.44 87 GLU B N 1
ATOM 1777 C CA . GLU B 1 87 ? -11.234 1.846 17.828 1 96.44 87 GLU B CA 1
ATOM 1778 C C . GLU B 1 87 ? -11.547 3.229 17.266 1 96.44 87 GLU B C 1
ATOM 1780 O O . GLU B 1 87 ? -12.57 3.826 17.609 1 96.44 87 GLU B O 1
ATOM 1785 N N . LYS B 1 88 ? -10.633 3.738 16.5 1 94.88 88 LYS B N 1
ATOM 1786 C CA . LYS B 1 88 ? -10.781 5.074 15.93 1 94.88 88 LYS B CA 1
ATOM 1787 C C . LYS B 1 88 ? -10.961 6.125 17.031 1 94.88 88 LYS B C 1
ATOM 1789 O O . LYS B 1 88 ? -11.742 7.066 16.859 1 94.88 88 LYS B O 1
ATOM 1794 N N . SER B 1 89 ? -10.32 6.027 18.078 1 95.56 89 SER B N 1
ATOM 1795 C CA . SER B 1 89 ? -10.516 6.887 19.234 1 95.56 89 SER B CA 1
ATOM 1796 C C . SER B 1 89 ? -9.766 8.203 19.078 1 95.56 89 SER B C 1
ATOM 1798 O O . SER B 1 89 ? -10.133 9.211 19.688 1 95.56 89 SER B O 1
ATOM 1800 N N . SER B 1 90 ? -8.766 8.273 18.25 1 96.31 90 SER B N 1
ATOM 1801 C CA . SER B 1 90 ? -7.938 9.469 18.109 1 96.31 90 SER B CA 1
ATOM 1802 C C . SER B 1 90 ? -8.641 10.531 17.266 1 96.31 90 SER B C 1
ATOM 1804 O O . SER B 1 90 ? -8.344 11.719 17.391 1 96.31 90 SER B O 1
ATOM 1806 N N . GLY B 1 91 ? -9.484 10 16.344 1 97.31 91 GLY B N 1
ATOM 1807 C CA . GLY B 1 91 ? -10.125 10.906 15.406 1 97.31 91 GLY B CA 1
ATOM 1808 C C . GLY B 1 91 ? -9.266 11.203 14.188 1 97.31 91 GLY B C 1
ATOM 1809 O O . GLY B 1 91 ? -9.703 11.898 13.266 1 97.31 91 GLY B O 1
ATOM 1810 N N . ILE B 1 92 ? -8 10.727 14.172 1 98.75 92 ILE B N 1
ATOM 1811 C CA . ILE B 1 92 ? -7.133 10.938 13.023 1 98.75 92 ILE B CA 1
ATOM 1812 C C . ILE B 1 92 ? -7.695 10.195 11.812 1 98.75 92 ILE B C 1
ATOM 1814 O O . ILE B 1 92 ? -8.125 9.047 11.922 1 98.75 92 ILE B O 1
ATOM 1818 N N . ARG B 1 93 ? -7.746 10.836 10.672 1 98.81 93 ARG B N 1
ATOM 1819 C CA . ARG B 1 93 ? -8.227 10.266 9.422 1 98.81 93 ARG B CA 1
ATOM 1820 C C . ARG B 1 93 ? -7.059 9.93 8.492 1 98.81 93 ARG B C 1
ATOM 1822 O O . ARG B 1 93 ? -6.098 10.695 8.398 1 98.81 93 ARG B O 1
ATOM 1829 N N . PHE B 1 94 ? -7.129 8.82 7.848 1 98.94 94 PHE B N 1
ATOM 1830 C CA . PHE B 1 94 ? -6.078 8.32 6.973 1 98.94 94 PHE B CA 1
ATOM 1831 C C . PHE B 1 94 ? -6.504 8.406 5.512 1 98.94 94 PHE B C 1
ATOM 1833 O O . PHE B 1 94 ? -7.434 7.719 5.086 1 98.94 94 PHE B O 1
ATOM 1840 N N . LEU B 1 95 ? -5.801 9.211 4.711 1 98.94 95 LEU B N 1
ATOM 1841 C CA . LEU B 1 95 ? -6.223 9.531 3.35 1 98.94 95 LEU B CA 1
ATOM 1842 C C . LEU B 1 95 ? -5.195 9.031 2.336 1 98.94 95 LEU B C 1
ATOM 1844 O O . LEU B 1 95 ? -3.99 9.086 2.588 1 98.94 95 LEU B O 1
ATOM 1848 N N . ALA B 1 96 ? -5.762 8.648 1.235 1 98.94 96 ALA B N 1
ATOM 1849 C CA . ALA B 1 96 ? -4.938 8.148 0.139 1 98.94 96 ALA B CA 1
ATOM 1850 C C . ALA B 1 96 ? -4.723 9.219 -0.924 1 98.94 96 ALA B C 1
ATOM 1852 O O . ALA B 1 96 ? -5.688 9.797 -1.439 1 98.94 96 ALA B O 1
ATOM 1853 N N . ASP B 1 97 ? -3.521 9.484 -1.196 1 98.81 97 ASP B N 1
ATOM 1854 C CA . ASP B 1 97 ? -3.088 10.266 -2.348 1 98.81 97 ASP B CA 1
ATOM 1855 C C . ASP B 1 97 ? -2.473 9.375 -3.422 1 98.81 97 ASP B C 1
ATOM 1857 O O . ASP B 1 97 ? -1.338 9.594 -3.848 1 98.81 97 ASP B O 1
ATOM 1861 N N . ALA B 1 98 ? -3.254 8.438 -3.908 1 98.31 98 ALA B N 1
ATOM 1862 C CA . ALA B 1 98 ? -2.744 7.301 -4.668 1 98.31 98 ALA B CA 1
ATOM 1863 C C . ALA B 1 98 ? -1.938 7.762 -5.879 1 98.31 98 ALA B C 1
ATOM 1865 O O . ALA B 1 98 ? -0.917 7.16 -6.219 1 98.31 98 ALA B O 1
ATOM 1866 N N . GLY B 1 99 ? -2.318 8.781 -6.535 1 97.5 99 GLY B N 1
ATOM 1867 C CA . GLY B 1 99 ? -1.632 9.273 -7.719 1 97.5 99 GLY B CA 1
ATOM 1868 C C . GLY B 1 99 ? -0.586 10.328 -7.41 1 97.5 99 GLY B C 1
ATOM 1869 O O . GLY B 1 99 ? 0.004 10.906 -8.32 1 97.5 99 GLY B O 1
ATOM 1870 N N . ALA B 1 100 ? -0.441 10.75 -6.152 1 98.69 100 ALA B N 1
ATOM 1871 C CA . ALA B 1 100 ? 0.583 11.648 -5.633 1 98.69 100 ALA B CA 1
ATOM 1872 C C . ALA B 1 100 ? 0.284 13.102 -6.016 1 98.69 100 ALA B C 1
ATOM 1874 O O . ALA B 1 100 ? 1.149 13.969 -5.898 1 98.69 100 ALA B O 1
ATOM 1875 N N . ALA B 1 101 ? -0.902 13.359 -6.551 1 98.62 101 ALA B N 1
ATOM 1876 C CA . ALA B 1 101 ? -1.212 14.695 -7.047 1 98.62 101 ALA B CA 1
ATOM 1877 C C . ALA B 1 101 ? -1.15 15.727 -5.926 1 98.62 101 ALA B C 1
ATOM 1879 O O . ALA B 1 101 ? -0.624 16.828 -6.109 1 98.62 101 ALA B O 1
ATOM 1880 N N . PHE B 1 102 ? -1.692 15.438 -4.754 1 98.81 102 PHE B N 1
ATOM 1881 C CA . PHE B 1 102 ? -1.664 16.344 -3.607 1 98.81 102 PHE B CA 1
ATOM 1882 C C . PHE B 1 102 ? -0.233 16.578 -3.143 1 98.81 102 PHE B C 1
ATOM 1884 O O . PHE B 1 102 ? 0.174 17.719 -2.936 1 98.81 102 PHE B O 1
ATOM 1891 N N . THR B 1 103 ? 0.498 15.516 -3.006 1 98.75 103 THR B N 1
ATOM 1892 C CA . THR B 1 103 ? 1.898 15.539 -2.6 1 98.75 103 THR B CA 1
ATOM 1893 C C . THR B 1 103 ? 2.725 16.406 -3.551 1 98.75 103 THR B C 1
ATOM 1895 O O . THR B 1 103 ? 3.518 17.234 -3.111 1 98.75 103 THR B O 1
ATOM 1898 N N . LYS B 1 104 ? 2.527 16.219 -4.824 1 98.75 104 LYS B N 1
ATOM 1899 C CA . LYS B 1 104 ? 3.25 16.984 -5.836 1 98.75 104 LYS B CA 1
ATOM 1900 C C . LYS B 1 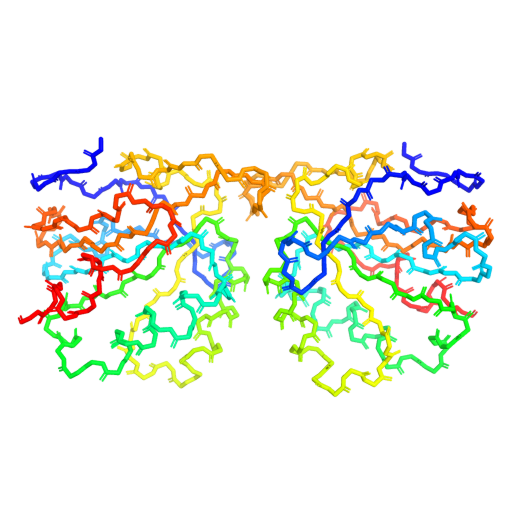104 ? 2.865 18.469 -5.781 1 98.75 104 LYS B C 1
ATOM 1902 O O . LYS B 1 104 ? 3.717 19.344 -5.949 1 98.75 104 LYS B O 1
ATOM 1907 N N . ALA B 1 105 ? 1.599 18.766 -5.562 1 98.69 105 ALA B N 1
ATOM 1908 C CA . ALA B 1 105 ? 1.122 20.141 -5.512 1 98.69 105 ALA B CA 1
ATOM 1909 C C . ALA B 1 105 ? 1.815 20.922 -4.395 1 98.69 105 ALA B C 1
ATOM 1911 O O . ALA B 1 105 ? 2.039 22.125 -4.516 1 98.69 105 ALA B O 1
ATOM 1912 N N . TRP B 1 106 ? 2.219 20.234 -3.299 1 98.56 106 TRP B N 1
ATOM 1913 C CA . TRP B 1 106 ? 2.895 20.875 -2.17 1 98.56 106 TRP B CA 1
ATOM 1914 C C . TRP B 1 106 ? 4.41 20.797 -2.332 1 98.56 106 TRP B C 1
ATOM 1916 O O . TRP B 1 106 ? 5.152 21.344 -1.515 1 98.56 106 TRP B O 1
ATOM 1926 N N . GLY B 1 107 ? 4.809 20.156 -3.373 1 98.38 107 GLY B N 1
ATOM 1927 C CA . GLY B 1 107 ? 6.234 20.062 -3.654 1 98.38 107 GLY B CA 1
ATOM 1928 C C . GLY B 1 107 ? 6.984 19.203 -2.648 1 98.38 107 GLY B C 1
ATOM 1929 O O . GLY B 1 107 ? 8.141 19.5 -2.326 1 98.38 107 GLY B O 1
ATOM 1930 N N . VAL B 1 108 ? 6.34 18.234 -2.098 1 98.31 108 VAL B N 1
ATOM 1931 C CA . VAL B 1 108 ? 6.965 17.406 -1.066 1 98.31 108 VAL B CA 1
ATOM 1932 C C . VAL B 1 108 ? 7.121 15.977 -1.568 1 98.31 108 VAL B C 1
ATOM 1934 O O . VAL B 1 108 ? 7.164 15.031 -0.774 1 98.31 108 VAL B O 1
ATOM 1937 N N . ASP B 1 109 ? 7.121 15.789 -2.879 1 98.31 109 ASP B N 1
ATOM 1938 C CA . ASP B 1 109 ? 7.316 14.469 -3.48 1 98.31 109 ASP B CA 1
ATOM 1939 C C . ASP B 1 109 ? 8.797 14.156 -3.65 1 98.31 109 ASP B C 1
ATOM 1941 O O . ASP B 1 109 ? 9.633 15.07 -3.707 1 98.31 109 ASP B O 1
ATOM 1945 N N . PHE B 1 110 ? 9.18 12.984 -3.711 1 98.06 110 PHE B N 1
ATOM 1946 C CA . PHE B 1 110 ? 10.5 12.516 -4.113 1 98.06 110 PHE B CA 1
ATOM 1947 C C . PHE B 1 110 ? 10.398 11.195 -4.859 1 98.06 110 PHE B C 1
ATOM 1949 O O . PHE B 1 110 ? 9.391 10.492 -4.762 1 98.06 110 PHE B O 1
ATOM 1956 N N . ASP B 1 111 ? 11.391 10.938 -5.625 1 97.75 111 ASP B N 1
ATOM 1957 C CA . ASP B 1 111 ? 11.438 9.68 -6.367 1 97.75 111 ASP B CA 1
ATOM 1958 C C . ASP B 1 111 ? 11.891 8.523 -5.473 1 97.75 111 ASP B C 1
ATOM 1960 O O . ASP B 1 111 ? 13.039 8.5 -5.027 1 97.75 111 ASP B O 1
ATOM 1964 N N . ALA B 1 112 ? 10.969 7.625 -5.207 1 97.38 112 ALA B N 1
ATOM 1965 C CA . ALA B 1 112 ? 11.273 6.445 -4.398 1 97.38 112 ALA B CA 1
ATOM 1966 C C . ALA B 1 112 ? 11.18 5.172 -5.23 1 97.38 112 ALA B C 1
ATOM 1968 O O . ALA B 1 112 ? 10.875 4.098 -4.703 1 97.38 112 ALA B O 1
ATOM 1969 N N . SER B 1 113 ? 11.352 5.227 -6.496 1 96.75 113 SER B N 1
ATOM 1970 C CA . SER B 1 113 ? 11.156 4.102 -7.41 1 96.75 113 SER B CA 1
ATOM 1971 C C . SER B 1 113 ? 12.023 2.914 -7.012 1 96.75 113 SER B C 1
ATOM 1973 O O . SER B 1 113 ? 11.57 1.768 -7.051 1 96.75 113 SER B O 1
ATOM 1975 N N . SER B 1 114 ? 13.258 3.127 -6.57 1 93.5 114 SER B N 1
ATOM 1976 C CA . SER B 1 114 ? 14.203 2.055 -6.293 1 93.5 114 SER B CA 1
ATOM 1977 C C . SER B 1 114 ? 13.82 1.288 -5.031 1 93.5 114 SER B C 1
ATOM 1979 O O . SER B 1 114 ? 14.219 0.136 -4.852 1 93.5 114 SER B O 1
ATOM 1981 N N . VAL B 1 115 ? 12.977 1.853 -4.18 1 93.62 115 VAL B N 1
ATOM 1982 C CA . VAL B 1 115 ? 12.719 1.235 -2.883 1 93.62 115 VAL B CA 1
ATOM 1983 C C . VAL B 1 115 ? 11.227 0.934 -2.744 1 93.62 115 VAL B C 1
ATOM 1985 O O . VAL B 1 115 ? 10.852 -0.136 -2.264 1 93.62 115 VAL B O 1
ATOM 1988 N N . LEU B 1 116 ? 10.375 1.896 -3.188 1 96.94 116 LEU B N 1
ATOM 1989 C CA . LEU B 1 116 ? 8.953 1.788 -2.908 1 96.94 116 LEU B CA 1
ATOM 1990 C C . LEU B 1 116 ? 8.141 1.769 -4.203 1 96.94 116 LEU B C 1
ATOM 1992 O O . LEU B 1 116 ? 6.91 1.821 -4.172 1 96.94 116 LEU B O 1
ATOM 1996 N N . GLY B 1 117 ? 8.812 1.849 -5.336 1 96.38 117 GLY B N 1
ATOM 1997 C CA . GLY B 1 117 ? 8.164 1.528 -6.598 1 96.38 117 GLY B CA 1
ATOM 1998 C C . GLY B 1 117 ? 7.676 2.754 -7.344 1 96.38 117 GLY B C 1
ATOM 1999 O O . GLY B 1 117 ? 7.156 2.645 -8.461 1 96.38 117 GLY B O 1
ATOM 2000 N N . GLY B 1 118 ? 7.879 3.92 -6.777 1 97.38 118 GLY B N 1
ATOM 2001 C CA . GLY B 1 118 ? 7.414 5.125 -7.449 1 97.38 118 GLY B CA 1
ATOM 2002 C C . GLY B 1 118 ? 7.562 6.375 -6.602 1 97.38 118 GLY B C 1
ATOM 2003 O O . GLY B 1 118 ? 8.312 6.383 -5.625 1 97.38 118 GLY B O 1
ATOM 2004 N N . VAL B 1 119 ? 6.859 7.41 -7.102 1 98.19 119 VAL B N 1
ATOM 2005 C CA . VAL B 1 119 ? 6.852 8.68 -6.379 1 98.19 119 VAL B CA 1
ATOM 2006 C C . VAL B 1 119 ? 6.199 8.484 -5.012 1 98.19 119 VAL B C 1
ATOM 2008 O O . VAL B 1 119 ? 5.172 7.809 -4.895 1 98.19 119 VAL B O 1
ATOM 2011 N N . ARG B 1 120 ? 6.852 9.031 -4.027 1 98.56 120 ARG B N 1
ATOM 2012 C CA . ARG B 1 120 ? 6.305 9.008 -2.676 1 98.56 120 ARG B CA 1
ATOM 2013 C C . ARG B 1 120 ? 6.395 10.391 -2.027 1 98.56 120 ARG B C 1
ATOM 2015 O O . ARG B 1 120 ? 6.914 11.328 -2.629 1 98.56 120 ARG B O 1
ATOM 2022 N N . SER B 1 121 ? 5.836 10.5 -0.86 1 98.56 121 SER B N 1
ATOM 2023 C CA . SER B 1 121 ? 5.852 11.75 -0.101 1 98.56 121 SER B CA 1
ATOM 2024 C C . SER B 1 121 ? 7.035 11.797 0.862 1 98.56 121 SER B C 1
ATOM 2026 O O . SER B 1 121 ? 7.352 10.797 1.511 1 98.56 121 SER B O 1
ATOM 2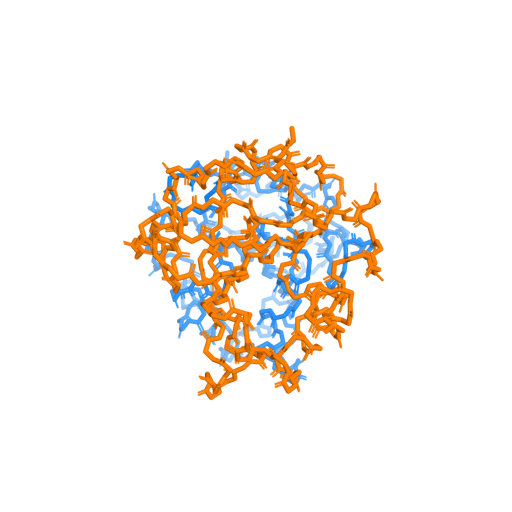028 N N . LYS B 1 122 ? 7.672 12.938 0.913 1 98.38 122 LYS B N 1
ATOM 2029 C CA . LYS B 1 122 ? 8.516 13.203 2.072 1 98.38 122 LYS B CA 1
ATOM 2030 C C . LYS B 1 122 ? 7.715 13.117 3.369 1 98.38 122 LYS B C 1
ATOM 2032 O O . LYS B 1 122 ? 6.488 13.211 3.354 1 98.38 122 LYS B O 1
ATOM 2037 N N . ARG B 1 123 ? 8.469 12.898 4.457 1 98.69 123 ARG B N 1
ATOM 2038 C CA . ARG B 1 123 ? 7.832 12.984 5.766 1 98.69 123 ARG B CA 1
ATOM 2039 C C . ARG B 1 123 ? 7.668 14.445 6.195 1 98.69 123 ARG B C 1
ATOM 2041 O O . ARG B 1 123 ? 8.625 15.227 6.125 1 98.69 123 ARG B O 1
ATOM 2048 N N . TYR B 1 124 ? 6.48 14.797 6.621 1 98.75 124 TYR B N 1
ATOM 2049 C CA . TYR B 1 124 ? 6.25 16.188 7.023 1 98.75 124 TYR B CA 1
ATOM 2050 C C . TYR B 1 124 ? 5.078 16.281 7.996 1 98.75 124 TYR B C 1
ATOM 2052 O O . TYR B 1 124 ? 4.328 15.312 8.172 1 98.75 124 TYR B O 1
ATOM 2060 N N . ALA B 1 125 ? 4.938 17.328 8.648 1 98.88 125 ALA B N 1
ATOM 2061 C CA . ALA B 1 125 ? 3.771 17.766 9.406 1 98.88 125 ALA B CA 1
ATOM 2062 C C . ALA B 1 125 ? 3.475 19.25 9.141 1 98.88 125 ALA B C 1
ATOM 2064 O O . ALA B 1 125 ? 4.336 20.109 9.352 1 98.88 125 ALA B O 1
ATOM 2065 N N . ILE B 1 126 ? 2.299 19.531 8.664 1 98.88 126 ILE B N 1
ATOM 2066 C CA . ILE B 1 126 ? 1.899 20.891 8.281 1 98.88 126 ILE B CA 1
ATOM 2067 C C . ILE B 1 126 ? 0.645 21.297 9.055 1 98.88 126 ILE B C 1
ATOM 2069 O O . ILE B 1 126 ? -0.385 20.609 8.977 1 98.88 126 ILE B O 1
ATOM 2073 N N . ARG B 1 127 ? 0.668 22.359 9.734 1 98.81 127 ARG B N 1
ATOM 2074 C CA . ARG B 1 127 ? -0.5 22.922 10.414 1 98.81 127 ARG B CA 1
ATOM 2075 C C . ARG B 1 127 ? -1.226 23.922 9.516 1 98.81 127 ARG B C 1
ATOM 2077 O O . ARG B 1 127 ? -0.597 24.609 8.719 1 98.81 127 ARG B O 1
ATOM 2084 N N . THR B 1 128 ? -2.434 23.938 9.648 1 98.81 128 THR B N 1
ATOM 2085 C CA . THR B 1 128 ? -3.256 24.891 8.922 1 98.81 128 THR B CA 1
ATOM 2086 C C . THR B 1 128 ? -4.203 25.625 9.867 1 98.81 128 THR B C 1
ATOM 2088 O O . THR B 1 128 ? -4.508 25.141 10.953 1 98.81 128 THR B O 1
ATOM 2091 N N . GLU B 1 129 ? -4.582 26.781 9.516 1 98.69 129 GLU B N 1
ATOM 2092 C CA . GLU B 1 129 ? -5.59 27.594 10.188 1 98.69 129 GLU B CA 1
ATOM 2093 C C . GLU B 1 129 ? -6.469 28.328 9.18 1 98.69 129 GLU B C 1
ATOM 2095 O O . GLU B 1 129 ? -5.977 29.125 8.375 1 98.69 129 GLU B O 1
ATOM 2100 N N . ASN B 1 130 ? -7.766 28 9.234 1 98.44 130 ASN B N 1
ATOM 2101 C CA . ASN B 1 130 ? -8.75 28.641 8.375 1 98.44 130 ASN B CA 1
ATOM 2102 C C . ASN B 1 130 ? -8.336 28.594 6.91 1 98.44 130 ASN B C 1
ATOM 2104 O O . ASN B 1 130 ? -8.336 29.609 6.219 1 98.44 130 ASN B O 1
ATOM 2108 N N . GLY B 1 131 ? -7.816 27.469 6.523 1 97.69 131 GLY B N 1
ATOM 2109 C CA . GLY B 1 131 ? -7.621 27.188 5.109 1 97.69 131 GLY B CA 1
ATOM 2110 C C . GLY B 1 131 ? -6.227 27.531 4.617 1 97.69 131 GLY B C 1
ATOM 2111 O O . GLY B 1 131 ? -5.91 27.328 3.445 1 97.69 131 GLY B O 1
ATOM 2112 N N . LYS B 1 132 ? -5.395 28 5.578 1 98.38 132 LYS B N 1
ATOM 2113 C CA . LYS B 1 132 ? -4.047 28.391 5.172 1 98.38 132 LYS B CA 1
ATOM 2114 C C . LYS B 1 132 ? -2.994 27.672 6.012 1 98.38 132 LYS B C 1
ATOM 2116 O O . LYS B 1 132 ? -3.215 27.391 7.191 1 98.38 132 LYS B O 1
ATOM 2121 N N . VAL B 1 133 ? -1.883 27.406 5.406 1 98.88 133 VAL B N 1
ATOM 2122 C CA . VAL B 1 133 ? -0.755 26.797 6.105 1 98.88 133 VAL B CA 1
ATOM 2123 C C . VAL B 1 133 ? -0.231 27.75 7.172 1 98.88 133 VAL B C 1
ATOM 2125 O O . VAL B 1 133 ? 0.047 28.906 6.887 1 98.88 133 VAL B O 1
ATOM 2128 N N . SER B 1 134 ? -0.097 27.266 8.367 1 98.75 134 SER B N 1
ATOM 2129 C CA . SER B 1 134 ? 0.355 28.125 9.453 1 98.75 134 SER B CA 1
ATOM 2130 C C . SER B 1 134 ? 1.738 27.719 9.945 1 98.75 134 SER B C 1
ATOM 2132 O O . SER B 1 134 ? 2.453 28.516 10.547 1 98.75 134 SER B O 1
ATOM 2134 N N . SER B 1 135 ? 2.164 26.484 9.734 1 98.5 135 SER B N 1
ATOM 2135 C CA . SER B 1 135 ? 3.502 26 10.055 1 98.5 135 SER B CA 1
ATOM 2136 C C . SER B 1 135 ? 3.896 24.828 9.156 1 98.5 135 SER B C 1
ATOM 2138 O O . SER B 1 135 ? 3.047 24.031 8.758 1 98.5 135 SER B O 1
ATOM 2140 N N . VAL B 1 136 ? 5.16 24.75 8.82 1 98.75 136 VAL B N 1
ATOM 2141 C CA . VAL B 1 136 ? 5.68 23.734 7.906 1 98.75 136 VAL B CA 1
ATOM 2142 C C . VAL B 1 136 ? 6.867 23.031 8.547 1 98.75 136 VAL B C 1
ATOM 2144 O O . VAL B 1 136 ? 7.852 23.656 8.93 1 98.75 136 VAL B O 1
ATOM 2147 N N . HIS B 1 137 ? 6.727 21.719 8.703 1 98.56 137 HIS B N 1
ATOM 2148 C CA . HIS B 1 137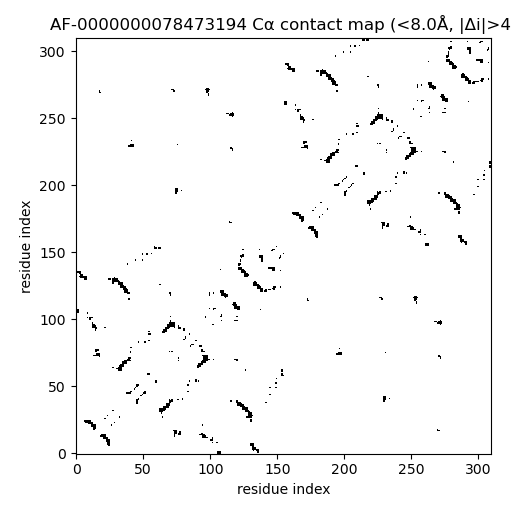 ? 7.785 20.859 9.211 1 98.56 137 HIS B CA 1
ATOM 2149 C C . HIS B 1 137 ? 8.062 19.703 8.258 1 98.56 137 HIS B C 1
ATOM 2151 O O . HIS B 1 137 ? 7.391 18.672 8.32 1 98.56 137 HIS B O 1
ATOM 2157 N N . ILE B 1 138 ? 9.062 19.859 7.367 1 98.5 138 ILE B N 1
ATOM 2158 C CA . ILE B 1 138 ? 9.406 18.844 6.367 1 98.5 138 ILE B CA 1
ATOM 2159 C C . ILE B 1 138 ? 10.766 18.234 6.691 1 98.5 138 ILE B C 1
ATOM 2161 O O . ILE B 1 138 ? 11.75 18.953 6.852 1 98.5 138 ILE B O 1
ATOM 2165 N N . GLU B 1 139 ? 10.789 16.953 6.832 1 98.5 139 GLU B N 1
ATOM 2166 C CA . GLU B 1 139 ? 12.07 16.297 7.074 1 98.5 139 GLU B CA 1
ATOM 2167 C C . GLU B 1 139 ? 13.039 16.516 5.922 1 98.5 139 GLU B C 1
ATOM 2169 O O . GLU B 1 139 ? 12.664 16.406 4.754 1 98.5 139 GLU B O 1
ATOM 2174 N N . PRO B 1 140 ? 14.273 16.859 6.234 1 95 140 PRO B N 1
ATOM 2175 C CA . PRO B 1 140 ? 15.227 17.188 5.168 1 95 140 PRO B CA 1
ATOM 2176 C C . PRO B 1 140 ? 15.648 15.961 4.363 1 95 140 PRO B C 1
ATOM 2178 O O . PRO B 1 140 ? 16.047 16.094 3.205 1 95 140 PRO B O 1
ATOM 2181 N N . ASP B 1 141 ? 15.641 14.867 5.074 1 90.25 141 ASP B N 1
ATOM 2182 C CA . ASP B 1 141 ? 15.977 13.641 4.359 1 90.25 141 ASP B CA 1
ATOM 2183 C C . ASP B 1 141 ? 14.773 12.711 4.266 1 90.25 141 ASP B C 1
ATOM 2185 O O . ASP B 1 141 ? 13.711 13.008 4.812 1 90.25 141 ASP B O 1
ATOM 2189 N N . ASN B 1 142 ? 14.789 11.695 3.57 1 86.31 142 ASN B N 1
ATOM 2190 C CA . ASN B 1 142 ? 13.656 10.82 3.303 1 86.31 142 ASN B CA 1
ATOM 2191 C C . ASN B 1 142 ? 13.586 9.672 4.305 1 86.31 142 ASN B C 1
ATOM 2193 O O . ASN B 1 142 ? 12.719 8.797 4.199 1 86.31 142 ASN B O 1
ATOM 2197 N N . THR B 1 143 ? 14.375 9.688 5.336 1 86.56 143 THR B N 1
ATOM 2198 C CA . THR B 1 143 ? 14.43 8.539 6.238 1 86.56 143 THR B CA 1
ATOM 2199 C C . THR B 1 143 ? 14.281 8.984 7.691 1 86.56 143 THR B C 1
ATOM 2201 O O . THR B 1 143 ? 13.93 8.188 8.555 1 86.56 143 THR B O 1
ATOM 2204 N N . GLY B 1 144 ? 14.477 10.188 7.902 1 91.62 144 GLY B N 1
ATOM 2205 C CA . GLY B 1 144 ? 14.562 10.648 9.281 1 91.62 144 GLY B CA 1
ATOM 2206 C C . GLY B 1 144 ? 13.219 11.055 9.859 1 91.62 144 GLY B C 1
ATOM 2207 O O . GLY B 1 144 ? 12.234 11.172 9.125 1 91.62 144 GLY B O 1
ATOM 2208 N N . LEU B 1 145 ? 13.133 11.234 11.156 1 97.5 145 LEU B N 1
ATOM 2209 C CA . LEU B 1 145 ? 12.031 11.719 11.977 1 97.5 145 LEU B CA 1
ATOM 2210 C C . LEU B 1 145 ? 12.531 12.648 13.078 1 97.5 145 LEU B C 1
ATOM 2212 O O . LEU B 1 145 ? 13.133 12.195 14.055 1 97.5 145 LEU B O 1
ATOM 2216 N N . ASN B 1 146 ? 12.336 13.852 12.805 1 97.5 146 ASN B N 1
ATOM 2217 C CA . ASN B 1 146 ? 12.773 14.859 13.766 1 97.5 146 ASN B CA 1
ATOM 2218 C C . ASN B 1 146 ? 11.844 16.078 13.766 1 97.5 146 ASN B C 1
ATOM 2220 O O . ASN B 1 146 ? 10.953 16.172 14.609 1 97.5 146 ASN B O 1
ATOM 2224 N N . VAL B 1 147 ? 11.883 16.844 12.727 1 97.75 147 VAL B N 1
ATOM 2225 C CA . VAL B 1 147 ? 11.172 18.125 12.75 1 97.75 147 VAL B CA 1
ATOM 2226 C C . VAL B 1 147 ? 9.664 17.875 12.625 1 97.75 147 VAL B C 1
ATOM 2228 O O . VAL B 1 147 ? 8.859 18.734 13 1 97.75 147 VAL B O 1
ATOM 2231 N N . SER B 1 148 ? 9.25 16.734 12.094 1 98.56 148 SER B N 1
ATOM 2232 C CA . SER B 1 148 ? 7.836 16.422 11.914 1 98.56 148 SER B CA 1
ATOM 2233 C C . SER B 1 148 ? 7.281 15.672 13.125 1 98.56 148 SER B C 1
ATOM 2235 O O . SER B 1 148 ? 6.086 15.375 13.18 1 98.56 148 SER B O 1
ATOM 2237 N N . ALA B 1 149 ? 8.125 15.383 14.109 1 98.5 149 ALA B N 1
ATOM 2238 C CA . ALA B 1 149 ? 7.703 14.664 15.312 1 98.5 149 ALA B CA 1
ATOM 2239 C C . ALA B 1 149 ? 6.715 15.5 16.125 1 98.5 149 ALA B C 1
ATOM 2241 O O . ALA B 1 149 ? 6.785 16.734 16.125 1 98.5 149 ALA B O 1
ATOM 2242 N N . VAL B 1 150 ? 5.801 14.781 16.828 1 98.56 150 VAL B N 1
ATOM 2243 C CA . VAL B 1 150 ? 4.676 15.414 17.5 1 98.56 150 VAL B CA 1
ATOM 2244 C C . VAL B 1 150 ? 5.188 16.438 18.516 1 98.56 150 VAL B C 1
ATOM 2246 O O . VAL B 1 150 ? 4.59 17.5 18.703 1 98.56 150 VAL B O 1
ATOM 2249 N N . GLN B 1 151 ? 6.348 16.172 19.109 1 97.19 151 GLN B N 1
ATOM 2250 C CA . GLN B 1 151 ? 6.887 17.062 20.141 1 97.19 151 GLN B CA 1
ATOM 2251 C C . GLN B 1 151 ? 7.352 18.391 19.547 1 97.19 151 GLN B C 1
ATOM 2253 O O . GLN B 1 151 ? 7.375 19.406 20.234 1 97.19 151 GLN B O 1
ATOM 2258 N N . GLN B 1 152 ? 7.723 18.328 18.297 1 97.69 152 GLN B N 1
ATOM 2259 C CA . GLN B 1 152 ? 8.18 19.531 17.609 1 97.69 152 GLN B CA 1
ATOM 2260 C C . GLN B 1 152 ? 7.004 20.312 17.031 1 97.69 152 GLN B C 1
ATOM 2262 O O . GLN B 1 152 ? 7.086 21.531 16.875 1 97.69 152 GLN B O 1
ATOM 2267 N N . VAL B 1 153 ? 5.91 19.641 16.719 1 98.56 153 VAL B N 1
ATOM 2268 C CA . VAL B 1 153 ? 4.812 20.234 15.961 1 98.56 153 VAL B CA 1
ATOM 2269 C C . VAL B 1 153 ? 3.729 20.734 16.922 1 98.56 153 VAL B C 1
ATOM 2271 O O . VAL B 1 153 ? 3.166 21.812 16.703 1 98.56 153 VAL B O 1
ATOM 2274 N N . LEU B 1 154 ? 3.379 19.938 17.938 1 96.56 154 LEU B N 1
ATOM 2275 C CA . LEU B 1 154 ? 2.297 20.266 18.859 1 96.56 154 LEU B CA 1
ATOM 2276 C C . LEU B 1 154 ? 2.844 20.609 20.234 1 96.56 154 LEU B C 1
ATOM 2278 O O . LEU B 1 154 ? 2.084 20.703 21.203 1 96.56 154 LEU B O 1
ATOM 2282 N N . ALA B 1 155 ? 4.07 21.125 20.375 1 77.88 155 ALA B N 1
ATOM 2283 C CA . ALA B 1 155 ? 4.617 21.531 21.656 1 77.88 155 ALA B CA 1
ATOM 2284 C C . ALA B 1 155 ? 3.654 22.453 22.406 1 77.88 155 ALA B C 1
ATOM 2286 O O . ALA B 1 155 ? 2.852 23.156 21.781 1 77.88 155 ALA B O 1
#

Nearest PDB structures (foldseek):
  2wfc-assembly1_D  TM=9.532E-01  e=1.273E-20  Arenicola marina
  4k7i-assembly1_A  TM=9.381E-01  e=5.426E-20  Homo sapiens
  2xhf-assembly1_B  TM=8.990E-01  e=4.516E-16  Alvinella pompejana
  2pwj-assembly2_B  TM=8.981E-01  e=7.650E-16  unclassified
  1nm3-assembly1_B  TM=8.763E-01  e=1.140E-14  Haemophilus influenzae

Solvent-accessible surface area (backbone atoms only — not comparable to full-atom values): 15656 Å² total; per-residue (Å²): 100,70,49,66,67,37,67,52,67,89,45,79,28,14,41,54,36,58,84,39,72,41,49,59,34,67,73,30,40,58,54,44,20,32,44,33,34,34,53,47,69,62,29,63,64,49,56,71,44,53,50,48,50,40,63,67,37,88,49,45,72,79,37,48,53,37,36,38,39,23,30,47,29,14,31,43,30,32,53,46,44,41,71,78,36,72,80,56,78,70,65,66,41,41,32,9,28,28,64,34,58,57,39,49,75,37,47,40,51,45,85,31,45,92,63,55,26,31,72,25,27,38,34,27,29,35,33,30,46,50,32,21,29,68,40,79,22,66,36,92,50,86,80,62,83,54,57,42,32,51,72,64,68,56,104,100,69,50,68,66,36,67,52,66,89,46,80,27,14,41,56,35,58,84,39,72,41,49,57,35,67,74,29,40,57,55,45,20,31,44,32,34,33,53,46,70,64,29,65,64,49,57,71,42,55,50,48,50,42,62,66,37,89,51,44,74,77,38,48,54,38,35,39,38,26,30,48,28,12,32,45,28,32,52,45,43,40,71,78,36,72,80,55,78,72,64,67,41,42,32,10,27,27,64,35,59,60,38,49,75,37,48,40,51,45,86,31,46,94,62,55,27,32,72,26,27,37,34,26,30,33,32,31,45,51,32,21,28,67,40,79,21,64,37,90,50,86,79,64,85,54,57,41,30,50,72,64,69,56,104

InterPro domains:
  IPR013740 Redoxin [PF08534] (3-154)
  IPR036249 Thioredoxin-like superfamily [SSF52833] (1-154)
  IPR037944 Peroxiredoxin-5-like [PTHR10430] (2-154)
  IPR037944 Peroxiredoxin-5-like [cd03013] (4-155)

Organism: Uncinula necator (NCBI:txid52586)

Secondary structure (DSSP, 8-state):
---TTPBPP--EEEESEEEEEEEHHHHTSSSEEEEEE-S-TT-HHIIIIIHHHHHH-TTGGGG-EEEEEESS-HHHHHHHHHHH-TT--S--EEEE-TT-HHHHHTT-EEEEHHHHSEEEEPPEEEEEETTEEEEEEE-SSSS--STTSHHHH--/---TTPBPP--EEEESEEEEEEEHHHHTSSSEEEEEE-S-TT-HHIIIIIHHHHHH-TTGGGG-EEEEEESS-HHHHHHHHHHH-TT--S--EEEE-TT-HHHHHTT-EEEEHHHHSEEEEPPEEEEEETTEEEEEEE-SSSS--STTSHHHH--

Sequence (310 aa):
MVQVGDAIPSIVLSEGKPDNQVHLDKELAEGKGLVIGVPAAFSPTCSDTHIPDYLKSPSLPSAGKVFVVSVNDAFVMNAWGKSLDPEKSSGIRFLADAGAAFTKAWGVDFDASSVLGGVRSKRYAIRTENGKVSSVHIEPDNTGLNVSAVQQVLAMVQVGDAIPSIVLSEGKPDNQVHLDKELAEGKGLVIGVPAAFSPTCSDTHIPDYLKSPSLPSAGKVFVVSVNDAFVMNAWGKSLDPEKSSGIRFLADAGAAFTKAWGVDFDASSVLGGVRSKRYAIRTENGKVSSVHIEPDNTGLNVSAVQQVLA

pLDDT: mean 97.78, std 2.44, range [77.69, 98.94]